Protein AF-A0A3M8GFU9-F1 (afdb_monomer)

Secondary structure (DSSP, 8-state):
--HHHHHHHHHHHHHHHHHTS------------------GGGS--SSPPPTHHHHHHTTS-HHHHHHHHHHHHHHHHH-TT-EEEEEE-SS-EEEEEESSS-GGGEEEEEEE-SS-EEEEETTGGGSPP-SSPPB--SSS-EEEEES-SSSS-HHHHHHHHHHHHHHHHHH-GGGGS--SSP-EEEEEE-S---SPPPPP--

pLDDT: mean 80.92, std 24.84, range [27.61, 98.75]

Mean predicted aligned error: 10.38 Å

Radius of gyration: 16.88 Å; Cα contacts (8 Å, |Δi|>4): 282; chains: 1; bounding box: 48×39×39 Å

Nearest PDB structures (foldseek):
  1w7a-assembly1_A  TM=3.274E-01  e=1.048E+00  Escherichia coli
  1wbb-assembly1_A  TM=3.087E-01  e=1.113E+00  Escherichia coli
  1e3m-assembly1_A  TM=3.267E-01  e=2.294E+00  Escherichia coli

Solvent-accessible surface area (backbone atoms only — not comparable to full-atom values): 12003 Å² total; per-residue (Å²): 133,61,70,70,57,56,54,52,55,48,50,53,53,47,53,54,57,60,69,68,71,80,84,80,88,90,89,86,88,86,80,94,71,90,78,80,90,73,64,79,88,76,60,92,55,72,63,77,74,42,78,64,54,58,65,66,39,61,30,45,53,67,70,51,43,52,41,51,51,52,56,47,39,57,49,31,57,74,38,61,62,38,20,40,40,31,29,42,42,40,73,28,47,33,38,36,32,9,60,48,101,42,77,92,46,26,24,37,33,42,38,47,48,89,78,35,35,35,48,28,24,54,51,37,67,75,54,81,90,64,94,70,78,65,43,70,89,53,94,32,42,22,26,38,84,39,77,52,71,84,78,48,62,58,73,66,50,51,55,52,50,53,51,32,44,51,59,31,33,71,77,37,64,72,54,72,50,90,67,75,83,52,46,52,41,83,74,48,74,51,96,55,68,79,39,72,62,66,78,77,86,126

Sequence (202 aa):
MTEAILKRVRGVIEAIHMAMRNNLFDSRPGNRQKSIHLNSSDIPSAMEPHPQLQEFMAPYDEEIQQLALQLRNYIVDLVPQANELIWDNYNAVAIAYSKSEKLKDAFCHLALYTHHVNFGFNRGAELTKTKVILEGKGKLIRHISVKDFQSFPKEELKNMIWEAVGIAEHRNKDLLKPGAAPKSIVMSISEKKIRPHKKTQN

Structure (mmCIF, N/CA/C/O backbone):
data_AF-A0A3M8GFU9-F1
#
_entry.id   AF-A0A3M8GFU9-F1
#
loop_
_atom_site.group_PDB
_atom_site.id
_atom_site.type_symbol
_atom_site.label_atom_id
_atom_site.label_alt_id
_atom_site.label_comp_id
_atom_site.label_asym_id
_atom_site.label_entity_id
_atom_site.label_seq_id
_atom_site.pdbx_PDB_ins_code
_atom_site.Cartn_x
_atom_site.Cartn_y
_atom_site.Cartn_z
_atom_site.occupancy
_atom_site.B_iso_or_equiv
_atom_site.auth_seq_id
_atom_site.auth_comp_id
_atom_site.auth_asym_id
_atom_site.auth_atom_id
_atom_site.pdbx_PDB_model_num
ATOM 1 N N . MET A 1 1 ? 18.304 -20.899 7.300 1.00 47.94 1 MET A N 1
ATOM 2 C CA . MET A 1 1 ? 18.048 -19.476 6.980 1.00 47.94 1 MET A CA 1
ATOM 3 C C . MET A 1 1 ? 18.661 -18.657 8.108 1.00 47.94 1 MET A C 1
ATOM 5 O O . MET A 1 1 ? 18.334 -18.927 9.251 1.00 47.94 1 MET A O 1
ATOM 9 N N . THR A 1 2 ? 19.659 -17.814 7.844 1.00 46.06 2 THR A N 1
ATOM 10 C CA . THR A 1 2 ? 20.531 -17.274 8.905 1.00 46.06 2 THR A CA 1
ATOM 11 C C . THR A 1 2 ? 19.855 -16.158 9.712 1.00 46.06 2 THR A C 1
ATOM 13 O O . THR A 1 2 ? 19.183 -15.297 9.146 1.00 46.06 2 THR A O 1
ATOM 16 N N . GLU A 1 3 ? 20.086 -16.138 11.030 1.00 36.00 3 GLU A N 1
ATOM 17 C CA . GLU A 1 3 ? 19.628 -15.121 12.005 1.00 36.00 3 GLU A CA 1
ATOM 18 C C . GLU A 1 3 ? 19.844 -13.664 11.544 1.00 36.00 3 GLU A C 1
ATOM 20 O O . GLU A 1 3 ? 19.074 -12.756 11.863 1.00 36.00 3 GLU A O 1
ATOM 25 N N . ALA A 1 4 ? 20.854 -13.429 10.704 1.00 30.53 4 ALA A N 1
ATOM 26 C CA . ALA A 1 4 ? 21.135 -12.129 10.100 1.00 30.53 4 ALA A CA 1
ATOM 27 C C . ALA A 1 4 ? 20.020 -11.626 9.156 1.00 30.53 4 ALA A C 1
ATOM 29 O O . ALA A 1 4 ? 19.786 -10.419 9.073 1.00 30.53 4 ALA A O 1
ATOM 30 N N . ILE A 1 5 ? 19.309 -12.524 8.462 1.00 35.47 5 ILE A N 1
ATOM 31 C CA . ILE A 1 5 ? 18.186 -12.179 7.575 1.00 35.47 5 ILE A CA 1
ATOM 32 C C . ILE A 1 5 ? 16.949 -11.823 8.410 1.00 35.47 5 ILE A C 1
ATOM 34 O O . ILE A 1 5 ? 16.322 -10.795 8.154 1.00 35.47 5 ILE A O 1
ATOM 38 N N . LEU A 1 6 ? 16.660 -12.592 9.467 1.00 32.59 6 LEU A N 1
ATOM 39 C CA . LEU A 1 6 ? 15.573 -12.311 10.416 1.00 32.59 6 LEU A CA 1
ATOM 40 C C . LEU A 1 6 ? 15.770 -10.966 11.126 1.00 32.59 6 LEU A C 1
ATOM 42 O O . LEU A 1 6 ? 14.841 -10.165 11.195 1.00 32.59 6 LEU A O 1
ATOM 46 N N . LYS A 1 7 ? 16.997 -10.650 11.559 1.00 29.66 7 LYS A N 1
ATOM 47 C CA . LYS A 1 7 ? 17.326 -9.360 12.189 1.00 29.66 7 LYS A CA 1
ATOM 48 C C . LYS A 1 7 ? 17.159 -8.174 11.229 1.00 29.66 7 LYS A C 1
ATOM 50 O O . LYS A 1 7 ? 16.756 -7.090 11.649 1.00 29.66 7 LYS A O 1
ATOM 55 N N . ARG A 1 8 ? 17.410 -8.376 9.929 1.00 31.84 8 ARG A N 1
ATOM 56 C CA . ARG A 1 8 ? 17.265 -7.344 8.886 1.00 31.84 8 ARG A CA 1
ATOM 57 C C . ARG A 1 8 ? 15.806 -7.124 8.476 1.00 31.84 8 ARG A C 1
ATOM 59 O O . ARG A 1 8 ? 15.423 -5.980 8.254 1.00 31.84 8 ARG A O 1
ATOM 66 N N . VAL A 1 9 ? 14.985 -8.176 8.456 1.00 34.53 9 VAL A N 1
ATOM 67 C CA . VAL A 1 9 ? 13.522 -8.080 8.279 1.00 34.53 9 VAL A CA 1
ATOM 68 C C . VAL A 1 9 ? 12.873 -7.416 9.500 1.00 34.53 9 VAL A C 1
ATOM 70 O O . VAL A 1 9 ? 12.083 -6.487 9.345 1.00 34.53 9 VAL A O 1
ATOM 73 N N . ARG A 1 10 ? 13.293 -7.794 10.715 1.00 33.50 10 ARG A N 1
ATOM 74 C CA . ARG A 1 10 ? 12.839 -7.180 11.972 1.00 33.50 10 ARG A CA 1
ATOM 75 C C . ARG A 1 10 ? 13.204 -5.694 12.051 1.00 33.50 10 ARG A C 1
ATOM 77 O O . ARG A 1 10 ? 12.379 -4.899 12.471 1.00 33.50 10 ARG A O 1
ATOM 84 N N . GLY A 1 11 ? 14.382 -5.294 11.566 1.00 30.55 11 GLY A N 1
ATOM 85 C CA . GLY A 1 11 ? 14.792 -3.884 11.503 1.00 30.55 11 GLY A CA 1
ATOM 86 C C . GLY A 1 11 ? 13.966 -3.019 10.538 1.00 30.55 11 GLY A C 1
ATOM 87 O O . GLY A 1 11 ? 13.746 -1.842 10.812 1.00 30.55 11 GLY A O 1
ATOM 88 N N . VAL A 1 12 ? 13.466 -3.589 9.435 1.00 38.44 12 VAL A N 1
ATOM 89 C CA . VAL A 1 12 ? 12.551 -2.886 8.514 1.00 38.44 12 VAL A CA 1
ATOM 90 C C . VAL A 1 12 ? 11.161 -2.744 9.140 1.00 38.44 12 VAL A C 1
ATOM 92 O O . VAL A 1 12 ? 10.573 -1.669 9.062 1.00 38.44 12 VAL A O 1
ATOM 95 N N . ILE A 1 13 ? 10.674 -3.782 9.829 1.00 38.97 13 ILE A N 1
ATOM 96 C CA . ILE A 1 13 ? 9.411 -3.743 10.583 1.00 38.97 13 ILE A CA 1
ATOM 97 C C . ILE A 1 13 ? 9.493 -2.740 11.746 1.00 38.97 13 ILE A C 1
ATOM 99 O O . ILE A 1 13 ? 8.564 -1.967 11.944 1.00 38.97 13 ILE A O 1
ATOM 103 N N . GLU A 1 14 ? 10.619 -2.666 12.461 1.00 36.31 14 GLU A N 1
ATOM 104 C CA . GLU A 1 14 ? 10.841 -1.666 13.517 1.00 36.31 14 GLU A CA 1
ATOM 105 C C . GLU A 1 14 ? 10.934 -0.236 12.965 1.00 36.31 14 GLU A C 1
ATOM 107 O O . GLU A 1 14 ? 10.383 0.683 13.564 1.00 36.31 14 GLU A O 1
ATOM 112 N N . ALA A 1 15 ? 11.555 -0.023 11.798 1.00 37.22 15 ALA A N 1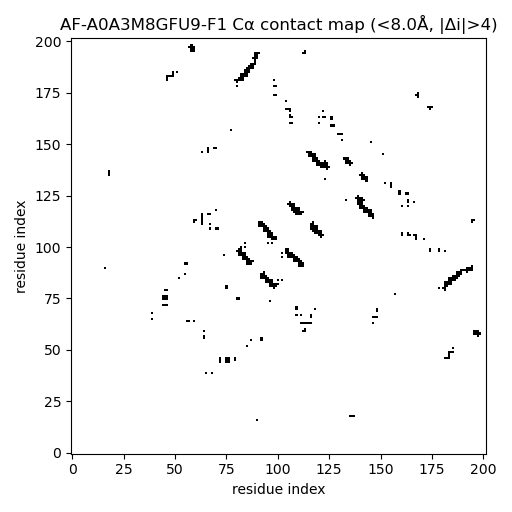
ATOM 113 C CA . ALA A 1 15 ? 11.574 1.289 11.143 1.00 37.22 15 ALA A CA 1
ATOM 114 C C . ALA A 1 15 ? 10.169 1.733 10.696 1.00 37.22 15 ALA A C 1
ATOM 116 O O . ALA A 1 15 ? 9.828 2.914 10.796 1.00 37.22 15 ALA A O 1
ATOM 117 N N . ILE A 1 16 ? 9.342 0.775 10.267 1.00 42.47 16 ILE A N 1
ATOM 118 C CA . ILE A 1 16 ? 7.925 0.970 9.958 1.00 42.47 16 ILE A CA 1
ATOM 119 C C . ILE A 1 16 ? 7.149 1.275 11.257 1.00 42.47 16 ILE A C 1
ATOM 121 O O . ILE A 1 16 ? 6.482 2.301 11.320 1.00 42.47 16 ILE A O 1
ATOM 125 N N . HIS A 1 17 ? 7.333 0.522 12.349 1.00 39.72 17 HIS A N 1
ATOM 126 C CA . HIS A 1 17 ? 6.735 0.808 13.667 1.00 39.72 17 HIS A CA 1
ATOM 127 C C . HIS A 1 17 ? 7.207 2.127 14.312 1.00 39.72 17 HIS A C 1
ATOM 129 O O . HIS A 1 17 ? 6.481 2.723 15.108 1.00 39.72 17 HIS A O 1
ATOM 135 N N . MET A 1 18 ? 8.420 2.596 14.017 1.00 36.34 18 MET A N 1
ATOM 136 C CA . MET A 1 18 ? 8.967 3.847 14.555 1.00 36.34 18 MET A CA 1
ATOM 137 C C . MET A 1 18 ? 8.425 5.078 13.817 1.00 36.34 18 MET A C 1
ATOM 139 O O . MET A 1 18 ? 8.189 6.105 14.447 1.00 36.34 18 MET A O 1
ATOM 143 N N . ALA A 1 19 ? 8.136 4.965 12.516 1.00 36.78 19 ALA A N 1
ATOM 144 C CA . ALA A 1 19 ? 7.470 6.023 11.754 1.00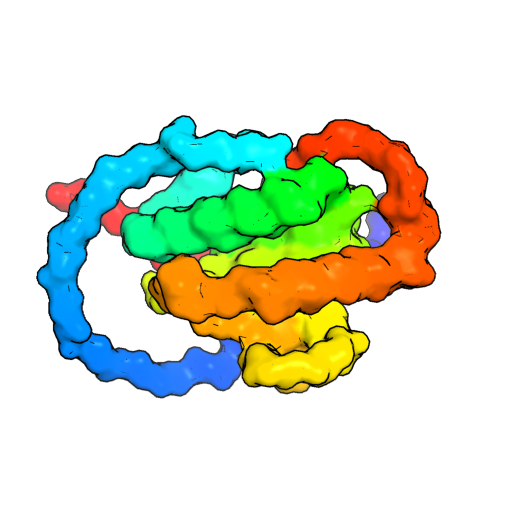 36.78 19 ALA A CA 1
ATOM 145 C C . ALA A 1 19 ? 5.995 6.233 12.164 1.00 36.78 19 ALA A C 1
ATOM 147 O O . ALA A 1 19 ? 5.465 7.321 11.961 1.00 36.78 19 ALA A O 1
ATOM 148 N N . MET A 1 20 ? 5.355 5.232 12.783 1.00 41.81 20 MET A N 1
ATOM 149 C CA . MET A 1 20 ? 3.942 5.281 13.200 1.00 41.81 20 MET A CA 1
ATOM 150 C C . MET A 1 20 ? 3.691 5.875 14.596 1.00 41.81 20 MET A C 1
ATOM 152 O O . MET A 1 20 ? 2.539 6.052 14.974 1.00 41.81 20 MET A O 1
ATOM 156 N N . ARG A 1 21 ? 4.731 6.157 15.394 1.00 35.50 21 ARG A N 1
ATOM 157 C CA . ARG A 1 21 ? 4.579 6.499 16.825 1.00 35.50 21 ARG A CA 1
ATOM 158 C C . ARG A 1 21 ? 4.388 7.993 17.151 1.00 35.50 21 ARG A C 1
ATOM 160 O O . ARG A 1 21 ? 4.177 8.303 18.314 1.00 35.50 21 ARG A O 1
ATOM 167 N N . ASN A 1 22 ? 4.422 8.909 16.173 1.00 32.06 22 ASN A N 1
ATOM 168 C CA . ASN A 1 22 ? 4.605 10.351 16.443 1.00 32.06 22 ASN A CA 1
ATOM 169 C C . ASN A 1 22 ? 3.486 11.326 15.999 1.00 32.06 22 ASN A C 1
ATOM 171 O O . ASN A 1 22 ? 3.754 12.523 15.969 1.00 32.06 22 ASN A O 1
ATOM 175 N N . ASN A 1 23 ? 2.252 10.893 15.709 1.00 32.94 23 ASN A N 1
ATOM 176 C CA . ASN A 1 23 ? 1.144 11.829 15.424 1.00 32.94 23 ASN A CA 1
ATOM 177 C C . ASN A 1 23 ? 0.026 11.719 16.478 1.00 32.94 23 ASN A C 1
ATOM 179 O O . ASN A 1 23 ? -0.798 10.808 16.432 1.00 32.94 23 ASN A O 1
ATOM 183 N N . LEU A 1 24 ? 0.020 12.658 17.430 1.00 28.47 24 LEU A N 1
ATOM 184 C CA . LEU A 1 24 ? -0.995 12.841 18.476 1.00 28.47 24 LEU A CA 1
ATOM 185 C C . LEU A 1 24 ? -1.987 13.960 18.084 1.00 28.47 24 LEU A C 1
ATOM 187 O O . LEU A 1 24 ? -1.550 15.057 17.758 1.00 28.47 24 LEU A O 1
ATOM 191 N N . PHE A 1 25 ? -3.287 13.641 18.200 1.00 27.86 25 PHE A N 1
ATOM 192 C CA . PHE A 1 25 ? -4.494 14.485 18.362 1.00 27.86 25 PHE A 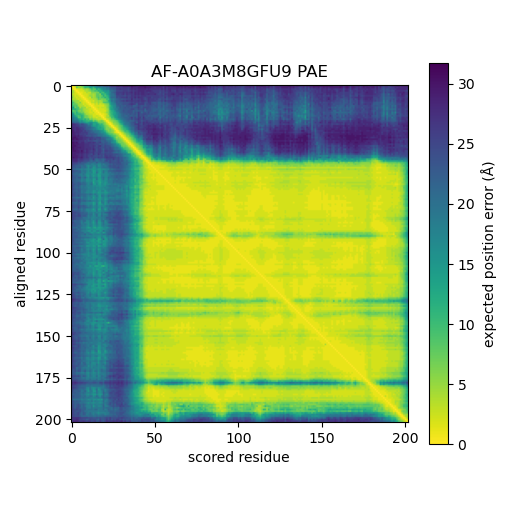CA 1
ATOM 193 C C . PHE A 1 25 ? -4.838 15.611 17.359 1.00 27.86 25 PHE A C 1
ATOM 195 O O . PHE A 1 25 ? -4.135 16.607 17.269 1.00 27.86 25 PHE A O 1
ATOM 202 N N . ASP A 1 26 ? -6.038 15.529 16.758 1.00 27.61 26 ASP A N 1
ATOM 203 C CA . ASP A 1 26 ? -7.144 16.489 16.987 1.00 27.61 26 ASP A CA 1
ATOM 204 C C . ASP A 1 26 ? -8.476 15.885 16.479 1.00 27.61 26 ASP A C 1
ATOM 206 O O . ASP A 1 26 ? -8.522 15.208 15.450 1.00 27.61 26 ASP A O 1
ATOM 210 N N . SER A 1 27 ? -9.559 16.102 17.221 1.00 30.36 27 SER A N 1
ATOM 211 C CA . SER A 1 27 ? -10.887 15.512 17.024 1.00 30.36 27 SER A CA 1
ATOM 212 C C . SER A 1 27 ? -11.954 16.604 17.041 1.00 30.36 27 SER A C 1
ATOM 214 O O . SER A 1 27 ? -12.094 17.305 18.041 1.00 30.36 27 SER A O 1
ATOM 216 N N . ARG A 1 28 ? -12.766 16.701 15.978 1.00 30.98 28 ARG A N 1
ATOM 217 C CA . ARG A 1 28 ? -14.039 17.448 15.980 1.00 30.98 28 ARG A CA 1
ATOM 218 C C . ARG A 1 28 ? -15.133 16.683 15.217 1.00 30.98 28 ARG A C 1
ATOM 220 O O . ARG A 1 28 ? -14.805 16.067 14.203 1.00 30.98 28 ARG A O 1
ATOM 227 N N . PRO A 1 29 ? -16.405 16.718 15.667 1.00 33.84 29 PRO A N 1
ATOM 228 C CA . PRO A 1 29 ? -17.495 15.955 15.060 1.00 33.84 29 PRO A CA 1
ATOM 229 C C . PRO A 1 29 ? -18.433 16.802 14.174 1.00 33.84 29 PRO A C 1
ATOM 231 O O . PRO A 1 29 ? -18.566 18.010 14.362 1.00 33.84 29 PRO A O 1
ATOM 234 N N . GLY A 1 30 ? -19.151 16.116 13.275 1.00 29.17 30 GLY A N 1
ATOM 235 C CA . GLY A 1 30 ? -20.255 16.621 12.436 1.00 29.17 30 GLY A CA 1
ATOM 236 C C . GLY A 1 30 ? -19.904 16.537 10.945 1.00 29.17 30 GLY A C 1
ATOM 237 O O . GLY A 1 30 ? -18.860 17.025 10.546 1.00 29.17 30 GLY A O 1
ATOM 238 N N . ASN A 1 31 ? -20.680 15.929 10.047 1.00 29.55 31 ASN A N 1
ATOM 239 C CA . ASN A 1 31 ? -22.126 15.733 10.003 1.00 29.55 31 ASN A CA 1
ATOM 240 C C . ASN A 1 31 ? -22.416 14.521 9.078 1.00 29.55 31 ASN A C 1
ATOM 242 O O . ASN A 1 31 ? -21.787 14.402 8.028 1.00 29.55 31 ASN A O 1
ATOM 246 N N . ARG A 1 32 ? -23.327 13.608 9.455 1.00 33.28 32 ARG A N 1
ATOM 247 C CA . ARG A 1 32 ? -23.671 12.408 8.656 1.00 33.28 32 ARG A CA 1
ATOM 248 C C . ARG A 1 32 ? -24.559 12.783 7.468 1.00 33.28 32 ARG A C 1
ATOM 250 O O . ARG A 1 32 ? -25.727 13.108 7.667 1.00 33.28 32 ARG A O 1
ATOM 257 N N . GLN A 1 33 ? -24.052 12.614 6.248 1.00 34.28 33 GLN A N 1
ATOM 258 C CA . GLN A 1 33 ? -24.887 12.499 5.052 1.00 34.28 33 GLN A CA 1
ATOM 259 C C . GLN A 1 33 ? -24.974 11.017 4.655 1.00 34.28 33 GLN A C 1
ATOM 261 O O . GLN A 1 33 ? -23.961 10.330 4.574 1.00 34.28 33 GLN A O 1
ATOM 266 N N . LYS A 1 34 ? -26.204 10.525 4.474 1.00 32.69 34 LYS A N 1
ATOM 267 C CA . LYS A 1 34 ? -26.562 9.122 4.202 1.00 32.69 34 LYS A CA 1
ATOM 268 C C . LYS A 1 34 ? -25.687 8.515 3.094 1.00 32.69 34 LYS A C 1
ATOM 270 O O . LYS A 1 34 ? -25.782 8.945 1.947 1.00 32.69 34 LYS A O 1
ATOM 275 N N . SER A 1 35 ? -24.876 7.514 3.443 1.00 34.25 35 SER A N 1
ATOM 276 C CA . SER A 1 35 ? -24.091 6.748 2.477 1.00 34.25 35 SER A CA 1
ATOM 277 C C . SER A 1 35 ? -24.990 5.704 1.809 1.00 34.25 35 SER A C 1
ATOM 279 O O . SER A 1 35 ? -25.739 4.964 2.451 1.00 34.25 35 SER A O 1
ATOM 281 N N . ILE A 1 36 ? -24.962 5.719 0.484 1.00 35.75 36 ILE A N 1
ATOM 282 C CA . ILE A 1 36 ? -25.475 4.656 -0.369 1.00 35.75 36 ILE A CA 1
ATOM 283 C C . ILE A 1 36 ? -24.624 3.405 -0.112 1.00 35.75 36 ILE A C 1
ATOM 285 O O . ILE A 1 36 ? -23.410 3.432 -0.296 1.00 35.75 36 ILE A O 1
ATOM 289 N N . HIS A 1 37 ? -25.251 2.322 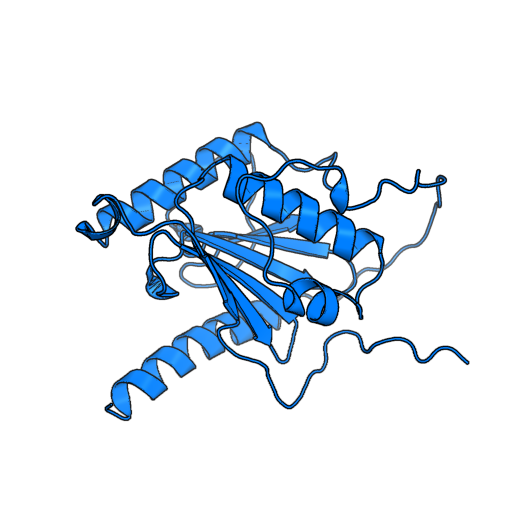0.350 1.00 35.00 37 HIS A N 1
ATOM 290 C CA . HIS A 1 37 ? -24.608 1.013 0.480 1.00 35.00 37 HIS A CA 1
ATOM 291 C C . HIS A 1 37 ? -24.239 0.504 -0.923 1.00 35.00 37 HIS A C 1
ATOM 293 O O . HIS A 1 37 ? -25.071 -0.065 -1.625 1.00 35.00 37 HIS A O 1
ATOM 299 N N . LEU A 1 38 ? -23.004 0.761 -1.352 1.00 40.16 38 LEU A N 1
ATOM 300 C CA . LEU A 1 38 ? -22.390 0.099 -2.499 1.00 40.16 38 LEU A CA 1
ATOM 301 C C . LEU A 1 38 ? -21.608 -1.101 -1.959 1.00 40.16 38 LEU A C 1
ATOM 303 O O . LEU A 1 38 ? -20.695 -0.930 -1.146 1.00 40.16 38 LEU A O 1
ATOM 307 N N . ASN A 1 39 ? -21.998 -2.307 -2.372 1.00 43.22 39 ASN A N 1
ATOM 308 C CA . ASN A 1 39 ? -21.303 -3.534 -2.002 1.00 43.22 39 ASN A CA 1
ATOM 309 C C . ASN A 1 39 ? -19.925 -3.562 -2.674 1.00 43.22 39 ASN A C 1
ATOM 311 O O . ASN A 1 39 ? -19.782 -3.270 -3.860 1.00 43.22 39 ASN A O 1
ATOM 315 N N . SER A 1 40 ? -18.895 -3.937 -1.917 1.00 47.66 40 SER A N 1
ATOM 316 C CA . SER A 1 40 ? -17.510 -4.030 -2.400 1.00 47.66 40 SER A CA 1
ATOM 317 C C . SER A 1 40 ? -17.308 -5.050 -3.527 1.00 47.66 40 SER A C 1
ATOM 319 O O . SER A 1 40 ? -16.308 -4.963 -4.233 1.00 47.66 40 SER A O 1
ATOM 321 N N . SER A 1 41 ? -18.256 -5.973 -3.721 1.00 46.72 41 SER A N 1
ATOM 322 C CA . SER A 1 41 ? -18.292 -6.942 -4.823 1.00 46.72 41 SER A CA 1
ATOM 323 C C . SER A 1 41 ? -18.521 -6.319 -6.202 1.00 46.72 41 SER A C 1
ATOM 325 O O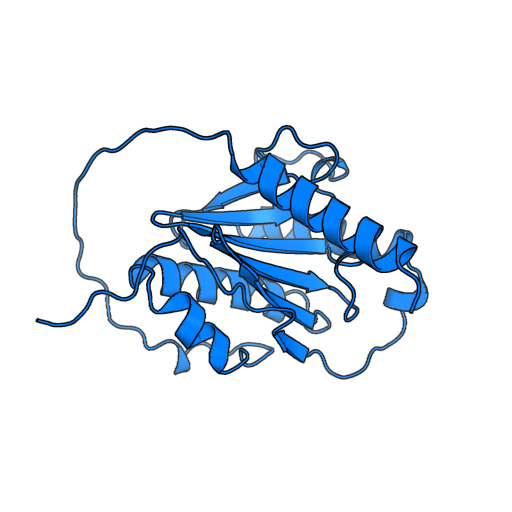 . SER A 1 41 ? -18.296 -6.989 -7.205 1.00 46.72 41 SER A O 1
ATOM 327 N N . ASP A 1 42 ? -18.969 -5.061 -6.269 1.00 46.19 42 ASP A N 1
ATOM 328 C CA . ASP A 1 42 ? -19.441 -4.445 -7.515 1.00 46.19 42 ASP A CA 1
ATOM 329 C C . ASP A 1 42 ? -18.411 -3.492 -8.147 1.00 46.19 42 ASP A C 1
ATOM 331 O O . ASP A 1 42 ? -18.714 -2.823 -9.135 1.00 46.19 42 ASP A O 1
ATOM 335 N N . ILE A 1 43 ? -17.190 -3.409 -7.597 1.00 52.69 43 ILE A N 1
ATOM 336 C CA . ILE A 1 43 ? -16.084 -2.636 -8.181 1.00 52.69 43 ILE A CA 1
ATOM 337 C C . ILE A 1 43 ? -15.132 -3.618 -8.879 1.00 52.69 43 ILE A C 1
ATOM 339 O O . ILE A 1 43 ? -14.354 -4.278 -8.189 1.00 52.69 43 ILE A O 1
ATOM 343 N N . PRO A 1 44 ? -15.154 -3.718 -10.224 1.00 55.19 44 PRO A N 1
ATOM 344 C CA . PRO A 1 44 ? -14.188 -4.524 -10.961 1.00 55.19 44 PRO A CA 1
ATOM 345 C C . PRO A 1 44 ? -12.767 -4.076 -10.609 1.00 55.19 44 PRO A C 1
ATOM 347 O O . PRO A 1 44 ? -12.474 -2.883 -10.661 1.00 55.19 44 PRO A O 1
ATOM 350 N N . SER A 1 45 ? -11.909 -5.023 -10.239 1.00 70.56 45 SER A N 1
ATOM 351 C CA . SER A 1 45 ? -10.516 -4.783 -9.853 1.00 70.56 45 SER A CA 1
ATOM 352 C C . SER A 1 45 ? -9.610 -5.743 -10.613 1.00 70.56 45 SER A C 1
ATOM 354 O O . SER A 1 45 ? -9.984 -6.887 -10.874 1.00 70.56 45 SER A O 1
ATOM 356 N N . ALA A 1 46 ? -8.401 -5.308 -10.958 1.00 80.00 46 ALA A N 1
ATOM 357 C CA . ALA A 1 46 ? -7.410 -6.138 -11.642 1.00 80.00 46 ALA A CA 1
ATOM 358 C C . ALA A 1 46 ? -6.953 -7.357 -10.811 1.00 80.00 46 ALA A C 1
ATOM 360 O O . ALA A 1 46 ? -6.334 -8.275 -11.354 1.00 80.00 46 ALA A O 1
ATOM 361 N N . MET A 1 47 ? -7.236 -7.374 -9.501 1.00 88.81 47 MET A N 1
ATOM 362 C CA . MET A 1 47 ? -6.918 -8.478 -8.596 1.00 88.81 47 MET A CA 1
ATOM 363 C C . MET A 1 47 ? -7.930 -8.586 -7.448 1.00 88.81 47 MET A C 1
ATOM 365 O O . MET A 1 47 ? -8.110 -7.637 -6.681 1.00 88.81 47 MET A O 1
ATOM 369 N N . GLU A 1 48 ? -8.449 -9.791 -7.217 1.00 90.31 48 GLU A N 1
ATOM 370 C CA . GLU A 1 48 ? -9.230 -10.111 -6.017 1.00 90.31 48 GLU A CA 1
ATOM 371 C C . GLU A 1 48 ? -8.375 -10.066 -4.733 1.00 90.31 48 GLU A C 1
ATOM 373 O O . GLU A 1 48 ? -7.254 -10.590 -4.713 1.00 90.31 48 GLU A O 1
ATOM 378 N N . PRO A 1 49 ? -8.858 -9.444 -3.642 1.00 92.19 49 PRO A N 1
ATOM 379 C CA . PRO A 1 49 ? -8.153 -9.448 -2.366 1.00 92.19 49 PRO A CA 1
ATOM 380 C C . PRO A 1 49 ? -8.085 -10.850 -1.762 1.00 92.19 49 PRO A C 1
ATOM 382 O O . PRO A 1 49 ? -9.010 -11.653 -1.888 1.00 92.19 49 PRO A O 1
ATOM 385 N N . HIS A 1 50 ? -7.008 -11.132 -1.025 1.00 96.00 50 HIS A N 1
ATOM 386 C CA . HIS A 1 50 ? -6.934 -12.342 -0.216 1.00 96.00 50 HIS A CA 1
ATOM 387 C C . HIS A 1 50 ? -8.129 -12.390 0.760 1.00 96.00 50 HIS A C 1
ATOM 389 O O . HIS A 1 50 ? -8.371 -11.388 1.440 1.00 96.00 50 HIS A O 1
ATOM 395 N N . PRO A 1 51 ? -8.835 -13.529 0.923 1.00 93.50 51 PRO A N 1
ATOM 396 C CA . PRO A 1 51 ? -10.063 -13.598 1.728 1.00 93.50 51 PRO A CA 1
ATOM 397 C C . PRO A 1 51 ? -9.916 -13.066 3.163 1.00 93.50 51 PRO A C 1
ATOM 399 O O . PRO A 1 51 ? -10.784 -12.358 3.668 1.00 93.50 51 PRO A O 1
ATOM 402 N N . GLN A 1 52 ? -8.772 -13.330 3.804 1.00 95.50 52 GLN A N 1
ATOM 403 C CA . GLN A 1 52 ? -8.490 -12.846 5.164 1.00 95.50 52 GLN A CA 1
ATOM 404 C C . GLN A 1 52 ? -8.346 -11.321 5.279 1.00 95.50 52 GLN A C 1
ATOM 406 O O . GLN A 1 52 ? -8.437 -10.789 6.383 1.00 95.50 52 GLN A O 1
ATOM 411 N N . LEU A 1 53 ? -8.143 -10.589 4.176 1.00 95.31 53 LEU A N 1
ATOM 412 C CA . LEU A 1 53 ? -8.056 -9.130 4.229 1.00 95.31 53 LEU A CA 1
ATOM 413 C C . LEU A 1 53 ? -9.338 -8.527 4.818 1.00 95.31 53 LEU A C 1
ATOM 415 O O . LEU A 1 53 ? -9.261 -7.634 5.661 1.00 95.31 53 LEU A O 1
ATOM 419 N N . GLN A 1 54 ? -10.504 -9.066 4.451 1.00 94.06 54 GLN A N 1
ATOM 420 C CA . GLN A 1 54 ? -11.786 -8.625 4.999 1.00 94.06 54 GLN A CA 1
ATOM 421 C C . GLN A 1 54 ? -11.870 -8.866 6.513 1.00 94.06 54 GLN A C 1
ATOM 423 O O . GLN A 1 54 ? -12.341 -8.003 7.252 1.00 94.06 54 GLN A O 1
ATOM 428 N N . GLU A 1 55 ? -11.359 -9.996 7.007 1.00 94.50 55 GLU A N 1
ATOM 429 C CA . GLU A 1 55 ? -11.306 -10.291 8.445 1.00 94.50 55 GLU A CA 1
ATOM 430 C C . GLU A 1 55 ? -10.396 -9.310 9.192 1.00 94.50 55 GLU A C 1
ATOM 432 O O . GLU A 1 55 ? -10.722 -8.857 10.291 1.00 94.50 55 GLU A O 1
ATOM 437 N N . PHE A 1 56 ? -9.264 -8.942 8.587 1.00 95.50 56 PHE A N 1
ATOM 438 C CA . PHE A 1 56 ? -8.328 -7.992 9.180 1.00 95.50 56 PHE A CA 1
ATOM 439 C C . PHE A 1 56 ? -8.912 -6.578 9.250 1.00 95.50 56 PHE A C 1
ATOM 441 O O . PHE A 1 56 ? -8.651 -5.867 10.226 1.00 95.50 56 PHE A O 1
ATOM 448 N N . MET A 1 57 ? -9.715 -6.197 8.251 1.00 95.50 57 MET A N 1
ATOM 449 C CA . MET A 1 57 ? -10.397 -4.903 8.160 1.00 95.50 57 MET A CA 1
ATOM 450 C C . MET A 1 57 ? -11.693 -4.826 8.977 1.00 95.50 57 MET A C 1
ATOM 452 O O . MET A 1 57 ? -12.075 -3.731 9.375 1.00 95.50 57 MET A O 1
ATOM 456 N N . ALA A 1 58 ? -12.333 -5.954 9.295 1.00 95.00 58 ALA A N 1
ATOM 457 C CA . ALA A 1 58 ? -13.602 -5.996 10.028 1.00 95.00 58 ALA A CA 1
ATOM 458 C C . ALA A 1 58 ? -13.649 -5.189 11.349 1.00 95.00 58 ALA A C 1
ATOM 460 O O . ALA A 1 58 ? -14.725 -4.709 11.703 1.00 95.00 58 ALA A O 1
ATOM 461 N N . PRO A 1 59 ? -12.548 -5.024 12.112 1.00 94.00 59 PRO A N 1
ATOM 462 C CA . PRO A 1 59 ? -12.546 -4.176 13.304 1.00 94.00 59 PRO A CA 1
ATOM 463 C C . PRO A 1 59 ? -12.604 -2.664 13.048 1.00 94.00 59 PRO A C 1
ATOM 465 O O . PRO A 1 59 ? -12.859 -1.909 13.985 1.00 94.00 59 PRO A O 1
ATOM 468 N N . TYR A 1 60 ? -12.308 -2.211 11.830 1.00 94.12 60 TYR A N 1
ATOM 469 C CA . TYR A 1 60 ? -12.350 -0.798 11.457 1.00 94.12 60 TYR A CA 1
ATOM 470 C C . TYR A 1 60 ? -13.779 -0.383 11.098 1.00 94.12 60 TYR A C 1
ATOM 472 O O . TYR A 1 60 ? -14.583 -1.214 10.679 1.00 94.12 60 TYR A O 1
ATOM 480 N N . ASP A 1 61 ? -14.099 0.903 11.234 1.00 94.38 61 ASP A N 1
ATOM 481 C CA . ASP A 1 61 ? -15.400 1.417 10.800 1.00 94.38 61 ASP A CA 1
ATOM 482 C C . ASP A 1 61 ? -15.571 1.246 9.276 1.00 94.38 61 ASP A C 1
ATOM 484 O O . ASP A 1 61 ? -14.593 1.282 8.525 1.00 94.38 61 ASP A O 1
ATOM 488 N N . GLU A 1 62 ? -16.812 1.054 8.818 1.00 95.25 62 GLU A N 1
ATOM 489 C CA . GLU A 1 62 ? -17.141 0.742 7.413 1.00 95.25 62 GLU A CA 1
ATOM 490 C C . GLU A 1 62 ? -16.530 1.741 6.423 1.00 95.25 62 GLU A C 1
ATOM 492 O O . GLU A 1 62 ? -16.007 1.337 5.387 1.00 95.25 62 GLU A O 1
ATOM 497 N N . GLU A 1 63 ? -16.511 3.028 6.775 1.00 95.81 63 GLU A N 1
ATOM 498 C CA . GLU A 1 63 ? -15.913 4.095 5.964 1.00 95.81 63 GLU A CA 1
ATOM 499 C C . GLU A 1 63 ? -14.413 3.857 5.709 1.00 95.81 63 GLU A C 1
ATOM 501 O O . GLU A 1 63 ? -13.928 4.055 4.596 1.00 95.81 63 GLU A O 1
ATOM 506 N N . ILE A 1 64 ? -13.674 3.360 6.708 1.00 97.19 64 ILE A N 1
ATOM 507 C CA . ILE A 1 64 ? -12.250 3.027 6.569 1.00 97.19 64 ILE A CA 1
ATOM 508 C C . ILE A 1 64 ? -12.059 1.763 5.736 1.00 97.19 64 ILE A C 1
ATOM 510 O O . ILE A 1 64 ? -11.128 1.704 4.932 1.00 97.19 64 ILE A O 1
ATOM 514 N N . GLN A 1 65 ? -12.932 0.765 5.896 1.00 97.19 65 GLN A N 1
ATOM 515 C CA . GLN A 1 65 ? -12.889 -0.448 5.076 1.00 97.19 65 GLN A CA 1
ATOM 516 C C . GLN A 1 65 ? -13.118 -0.108 3.595 1.00 97.19 65 GLN A C 1
ATOM 518 O O . GLN A 1 65 ? -12.342 -0.522 2.734 1.00 97.19 65 GLN A O 1
ATOM 523 N N . GLN A 1 66 ? -14.136 0.708 3.304 1.00 97.00 66 GLN A N 1
ATOM 524 C CA . GLN A 1 66 ? -14.442 1.182 1.954 1.00 97.00 66 GLN A CA 1
ATOM 525 C C . GLN A 1 66 ? -13.290 2.006 1.374 1.00 97.00 66 GLN A C 1
ATOM 527 O O . GLN A 1 66 ? -12.848 1.735 0.257 1.00 97.00 66 GLN A O 1
ATOM 532 N N . LEU A 1 67 ? -12.751 2.956 2.142 1.00 98.25 67 LEU A N 1
ATOM 533 C CA . LEU A 1 67 ? -11.616 3.769 1.712 1.00 98.25 67 LEU A CA 1
ATOM 534 C C . LEU A 1 67 ? -10.386 2.910 1.391 1.00 98.25 67 LEU A C 1
ATOM 536 O O . LEU A 1 67 ? -9.732 3.120 0.369 1.00 98.25 67 LEU A O 1
ATOM 540 N N . ALA A 1 68 ? -10.074 1.926 2.237 1.00 97.94 68 ALA A N 1
ATOM 541 C CA . ALA A 1 68 ? -8.955 1.020 2.012 1.00 97.94 68 ALA A CA 1
ATOM 542 C C . 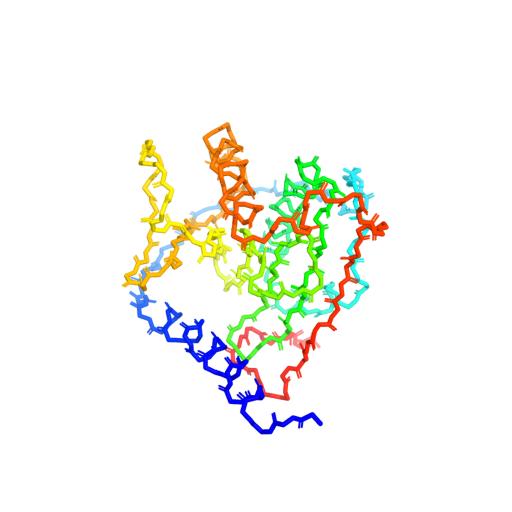ALA A 1 68 ? -9.127 0.212 0.718 1.00 97.94 68 ALA A C 1
ATOM 544 O O . ALA A 1 68 ? -8.178 0.113 -0.058 1.00 97.94 68 ALA A O 1
ATOM 545 N N . LEU A 1 69 ? -10.331 -0.306 0.451 1.00 97.50 69 LEU A N 1
ATOM 546 C CA . LEU A 1 69 ? -10.639 -1.037 -0.781 1.00 97.50 69 LEU A CA 1
ATOM 547 C C . LEU A 1 69 ? -10.565 -0.144 -2.028 1.00 97.50 69 LEU A C 1
ATOM 549 O O . LEU A 1 69 ? -10.013 -0.562 -3.043 1.00 97.50 69 LEU A O 1
ATOM 553 N N . GLN A 1 70 ? -11.044 1.099 -1.954 1.00 97.94 70 GLN A N 1
ATOM 554 C CA . GLN A 1 70 ? -10.945 2.051 -3.065 1.00 97.94 70 GLN A CA 1
ATOM 555 C C . GLN A 1 70 ? -9.489 2.411 -3.385 1.00 97.94 70 GLN A C 1
ATOM 557 O O . GLN A 1 70 ? -9.086 2.395 -4.548 1.00 97.94 70 GLN A O 1
ATOM 562 N N . LEU A 1 71 ? -8.677 2.690 -2.359 1.00 98.44 71 LEU A N 1
ATOM 563 C CA . LEU A 1 71 ? -7.248 2.966 -2.529 1.00 98.44 71 LEU A CA 1
ATOM 564 C C . LEU A 1 71 ? -6.483 1.734 -3.024 1.00 98.44 71 LEU A C 1
ATOM 566 O O . LEU A 1 71 ? -5.577 1.869 -3.844 1.00 98.44 71 LEU A O 1
ATOM 570 N N . ARG A 1 72 ? -6.851 0.539 -2.552 1.00 98.00 72 ARG A N 1
ATOM 571 C CA . ARG A 1 72 ? -6.304 -0.732 -3.036 1.00 98.00 72 ARG A CA 1
ATOM 572 C C . ARG A 1 72 ? -6.572 -0.910 -4.524 1.00 98.00 72 ARG A C 1
ATOM 574 O O . ARG A 1 72 ? -5.619 -1.087 -5.279 1.00 98.00 72 ARG A O 1
ATOM 581 N N . ASN A 1 73 ? -7.839 -0.835 -4.933 1.00 96.75 73 ASN A N 1
ATOM 582 C CA . ASN A 1 73 ? -8.248 -1.002 -6.328 1.00 96.75 73 ASN A CA 1
ATOM 583 C C . ASN A 1 73 ? -7.538 0.015 -7.221 1.00 96.75 73 ASN A C 1
ATOM 585 O O . ASN A 1 73 ? -6.935 -0.363 -8.219 1.00 96.75 73 ASN A O 1
ATOM 589 N N . TYR A 1 74 ? -7.445 1.269 -6.772 1.00 97.88 74 TYR A N 1
ATOM 590 C CA . TYR A 1 74 ? -6.686 2.297 -7.477 1.00 97.88 74 TYR A CA 1
ATOM 591 C C . TYR A 1 74 ? -5.228 1.899 -7.775 1.00 97.88 74 TYR A C 1
ATOM 593 O O . TYR A 1 74 ? -4.725 2.180 -8.861 1.00 97.88 74 TYR A O 1
ATOM 601 N N . ILE A 1 75 ? -4.539 1.240 -6.837 1.00 98.06 75 ILE A N 1
ATOM 602 C CA . ILE A 1 75 ? -3.148 0.809 -7.036 1.00 98.06 75 ILE A CA 1
ATOM 603 C C . ILE A 1 75 ? -3.064 -0.396 -7.978 1.00 98.06 75 ILE A C 1
ATOM 605 O O . ILE A 1 75 ? -2.237 -0.380 -8.889 1.00 98.06 75 ILE A O 1
ATOM 609 N N . VAL A 1 76 ? -3.874 -1.439 -7.760 1.00 96.19 76 VAL A N 1
ATOM 610 C CA . VAL A 1 76 ? -3.777 -2.685 -8.548 1.00 96.19 76 VAL A CA 1
ATOM 611 C C . VAL A 1 76 ? -4.303 -2.518 -9.972 1.00 96.19 76 VAL A C 1
ATOM 613 O O . VAL A 1 76 ? -3.753 -3.128 -10.882 1.00 96.19 76 VAL A O 1
ATOM 616 N N . ASP A 1 77 ? -5.277 -1.635 -10.195 1.00 95.94 77 ASP A N 1
ATOM 617 C CA . ASP A 1 77 ? -5.743 -1.285 -11.540 1.00 95.94 77 ASP A CA 1
ATOM 618 C C . ASP A 1 77 ? -4.688 -0.471 -12.295 1.00 95.94 77 ASP A C 1
ATOM 620 O O . ASP A 1 77 ? -4.490 -0.651 -13.498 1.00 95.94 77 ASP A O 1
ATOM 624 N N . LEU A 1 78 ? -3.974 0.413 -11.587 1.00 96.81 78 LEU A N 1
ATOM 625 C CA . LEU A 1 78 ? -2.915 1.219 -12.185 1.00 96.81 78 LEU A CA 1
ATOM 626 C C . LEU A 1 78 ? -1.654 0.399 -12.472 1.00 96.81 78 LEU A C 1
ATOM 628 O O . LEU A 1 78 ? -1.011 0.611 -13.498 1.00 96.81 78 LEU A O 1
ATOM 632 N N . VAL A 1 79 ? -1.299 -0.537 -11.589 1.00 96.38 79 VAL A N 1
ATOM 633 C CA . VAL A 1 79 ? -0.123 -1.407 -11.725 1.00 96.38 79 VAL A CA 1
ATOM 634 C C . VAL A 1 79 ? -0.553 -2.878 -11.623 1.00 96.38 79 VAL A C 1
ATOM 636 O O . VAL A 1 79 ? -0.308 -3.518 -10.597 1.00 96.38 79 VAL A O 1
ATOM 639 N N . PRO A 1 80 ? -1.128 -3.466 -12.693 1.00 94.06 80 PRO A N 1
ATOM 640 C CA . PRO A 1 80 ? -1.651 -4.835 -12.663 1.00 94.06 80 PRO A CA 1
ATOM 641 C C . PRO A 1 80 ? -0.602 -5.920 -12.405 1.00 94.06 80 PRO A C 1
ATOM 643 O O . PRO A 1 80 ? -0.951 -7.066 -12.174 1.00 94.06 80 PRO A O 1
ATOM 646 N N . GLN A 1 81 ? 0.697 -5.604 -12.457 1.00 93.44 81 GLN A N 1
ATOM 647 C CA . GLN A 1 81 ? 1.770 -6.554 -12.132 1.00 93.44 81 GLN A CA 1
ATOM 648 C C . GLN A 1 81 ? 2.155 -6.542 -10.643 1.00 93.44 81 GLN A C 1
ATOM 650 O O . GLN A 1 81 ? 3.079 -7.252 -10.239 1.00 93.44 81 GLN A O 1
ATOM 655 N N . ALA A 1 82 ? 1.521 -5.698 -9.827 1.00 95.69 82 ALA A N 1
ATOM 656 C CA . ALA A 1 82 ? 1.842 -5.577 -8.416 1.00 95.69 82 ALA A CA 1
ATOM 657 C C . ALA A 1 82 ? 1.253 -6.738 -7.611 1.00 95.69 82 ALA A C 1
ATOM 659 O O . ALA A 1 82 ? 0.057 -6.999 -7.648 1.00 95.69 82 ALA A O 1
ATOM 660 N N . ASN A 1 83 ? 2.096 -7.389 -6.818 1.00 96.88 83 ASN A N 1
ATOM 661 C CA . ASN A 1 83 ? 1.657 -8.222 -5.711 1.00 96.88 83 ASN A CA 1
ATOM 662 C C . ASN A 1 83 ? 1.187 -7.334 -4.562 1.00 96.88 83 ASN A C 1
ATOM 664 O O . ASN A 1 83 ? 1.785 -6.290 -4.292 1.00 96.88 83 ASN A O 1
ATOM 668 N N . GLU A 1 84 ? 0.175 -7.809 -3.854 1.00 97.75 84 GLU A N 1
ATOM 669 C CA . GLU A 1 84 ? -0.333 -7.261 -2.612 1.00 97.75 84 GLU A CA 1
ATOM 670 C C . GLU A 1 84 ? 0.206 -8.100 -1.443 1.00 97.75 84 GLU A C 1
ATOM 672 O O . GLU A 1 84 ? -0.089 -9.285 -1.314 1.00 97.75 84 GLU A O 1
ATOM 677 N N . LEU A 1 85 ? 1.032 -7.495 -0.593 1.00 98.06 85 LEU A N 1
ATOM 678 C CA . LEU A 1 85 ? 1.654 -8.142 0.562 1.00 98.06 85 LEU A CA 1
ATOM 679 C C . LEU A 1 85 ? 0.990 -7.609 1.836 1.00 98.06 85 LEU A C 1
ATOM 681 O O . LEU A 1 85 ? 1.066 -6.413 2.107 1.00 98.06 85 LEU A O 1
ATOM 685 N N . ILE A 1 86 ? 0.332 -8.470 2.608 1.00 98.31 86 ILE A N 1
ATOM 686 C CA . ILE A 1 86 ? -0.574 -8.078 3.695 1.00 98.31 86 ILE A CA 1
ATOM 687 C C . ILE A 1 86 ? 0.006 -8.475 5.049 1.00 98.31 86 ILE A C 1
ATOM 689 O O . ILE A 1 86 ? 0.402 -9.618 5.270 1.00 98.31 86 ILE A O 1
ATOM 693 N N . TRP A 1 87 ? -0.017 -7.542 5.992 1.00 97.00 87 TRP A N 1
ATOM 694 C CA . TRP A 1 87 ? 0.315 -7.776 7.386 1.00 97.00 87 TRP A CA 1
ATOM 695 C C . TRP A 1 87 ? -0.837 -7.352 8.286 1.00 97.00 87 TRP A C 1
ATOM 697 O O . TRP A 1 87 ? -1.211 -6.178 8.328 1.00 97.00 87 TRP A O 1
ATOM 707 N N . ASP A 1 88 ? -1.3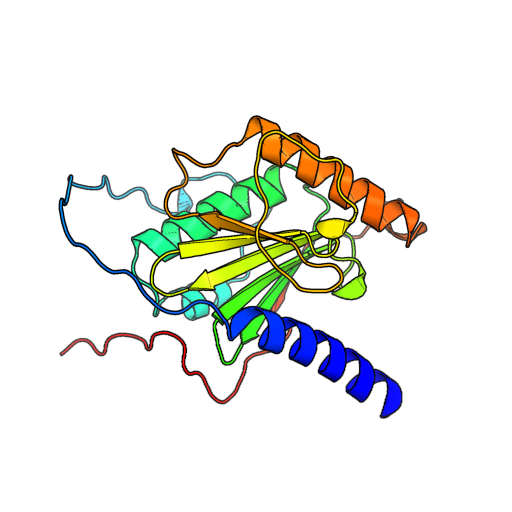26 -8.288 9.091 1.00 94.75 88 ASP A N 1
ATOM 708 C CA . ASP A 1 88 ? -2.163 -7.965 10.240 1.00 94.75 88 ASP A CA 1
ATOM 709 C C . ASP A 1 88 ? -1.263 -7.630 11.445 1.00 94.75 88 ASP A C 1
ATOM 711 O O . ASP A 1 88 ? -1.037 -8.458 12.333 1.00 94.75 88 ASP A O 1
ATOM 715 N N . ASN A 1 89 ? -0.655 -6.437 11.420 1.00 89.62 89 ASN A N 1
ATOM 716 C CA . ASN A 1 89 ? 0.343 -6.021 12.406 1.00 89.62 89 ASN A CA 1
ATOM 717 C C . ASN A 1 89 ? -0.277 -5.559 13.734 1.00 89.62 89 ASN A C 1
ATOM 719 O O . ASN A 1 89 ? -1.469 -5.287 13.858 1.00 89.62 89 ASN A O 1
ATOM 723 N N . TYR A 1 90 ? 0.603 -5.394 14.725 1.00 82.75 90 TYR A N 1
ATOM 724 C CA . TYR A 1 90 ? 0.281 -4.925 16.072 1.00 82.75 90 TYR A CA 1
ATOM 725 C C . TYR A 1 90 ? -0.474 -3.578 16.085 1.00 82.75 90 TYR A C 1
ATOM 727 O O . TYR A 1 90 ? -1.473 -3.445 16.790 1.00 82.75 90 TYR A O 1
ATOM 735 N N . ASN A 1 91 ? -0.039 -2.597 15.281 1.00 85.44 91 ASN A N 1
ATOM 736 C CA . ASN A 1 91 ? -0.581 -1.226 15.302 1.00 85.44 91 ASN A CA 1
ATOM 737 C C . ASN A 1 91 ? -1.607 -0.911 14.204 1.00 85.44 91 ASN A C 1
ATOM 739 O O . ASN A 1 91 ? -2.373 0.036 14.349 1.00 85.44 91 ASN A O 1
ATOM 743 N N . ALA A 1 92 ? -1.586 -1.641 13.090 1.00 91.25 92 ALA A N 1
ATOM 744 C CA . ALA A 1 92 ? -2.411 -1.365 11.917 1.00 91.25 92 ALA A CA 1
ATOM 745 C C . ALA A 1 92 ? -2.410 -2.572 10.975 1.00 91.25 92 ALA A C 1
ATOM 747 O O . ALA A 1 92 ? -1.420 -3.300 10.906 1.00 91.25 92 ALA A O 1
ATOM 748 N N . VAL A 1 93 ? -3.468 -2.742 10.188 1.00 96.19 93 VAL A N 1
ATOM 749 C CA . VAL A 1 93 ? -3.385 -3.556 8.972 1.00 96.19 93 VAL A CA 1
ATOM 750 C C . VAL A 1 93 ? -2.548 -2.785 7.958 1.00 96.19 93 VAL A C 1
ATOM 752 O O . VAL A 1 93 ? -2.822 -1.614 7.686 1.00 96.19 93 VAL A O 1
ATOM 755 N N . ALA A 1 94 ? -1.502 -3.422 7.441 1.00 97.50 94 ALA A N 1
ATOM 756 C CA . ALA A 1 94 ? -0.587 -2.830 6.478 1.00 97.50 94 ALA A CA 1
ATOM 757 C C . ALA A 1 94 ? -0.558 -3.661 5.198 1.00 97.50 94 ALA A C 1
ATOM 759 O O . ALA A 1 94 ? -0.488 -4.887 5.247 1.00 97.50 94 ALA A O 1
ATOM 760 N N . ILE A 1 95 ? -0.574 -2.981 4.060 1.00 98.56 95 ILE A N 1
ATOM 761 C CA . ILE A 1 95 ? -0.558 -3.590 2.735 1.00 98.56 95 ILE A CA 1
ATOM 762 C C . ILE A 1 95 ? 0.574 -2.941 1.952 1.00 98.56 95 ILE A C 1
ATOM 764 O O . ILE A 1 95 ? 0.594 -1.721 1.838 1.00 98.56 95 ILE A O 1
ATOM 768 N N . ALA A 1 96 ? 1.518 -3.710 1.420 1.00 98.50 96 ALA A N 1
ATOM 769 C CA . ALA A 1 96 ? 2.565 -3.197 0.540 1.00 98.50 96 ALA A CA 1
ATOM 770 C C . ALA A 1 96 ? 2.383 -3.732 -0.880 1.00 98.50 96 ALA A C 1
ATOM 772 O O . ALA A 1 96 ? 2.073 -4.906 -1.064 1.00 98.50 96 ALA A O 1
ATOM 773 N N . TYR A 1 97 ? 2.645 -2.885 -1.871 1.00 98.62 97 TYR A N 1
ATOM 774 C CA . TYR A 1 97 ? 2.530 -3.226 -3.285 1.00 98.62 97 TYR A CA 1
ATOM 775 C C . TYR A 1 97 ? 3.913 -3.323 -3.907 1.00 98.62 97 TYR A C 1
ATOM 777 O O . TYR A 1 97 ? 4.725 -2.402 -3.784 1.00 98.62 97 TYR A O 1
ATOM 785 N N . SER A 1 98 ? 4.201 -4.457 -4.541 1.00 97.44 98 SER A N 1
ATOM 786 C CA . SER A 1 98 ? 5.539 -4.796 -5.030 1.00 97.44 98 SER A CA 1
ATOM 787 C C . SER A 1 98 ? 5.476 -5.651 -6.288 1.00 97.44 98 SER A C 1
ATOM 789 O O . SER A 1 98 ? 4.693 -6.591 -6.366 1.00 97.44 98 SER A O 1
ATOM 791 N N . LYS A 1 99 ? 6.371 -5.419 -7.252 1.00 95.69 99 LYS A N 1
ATOM 792 C 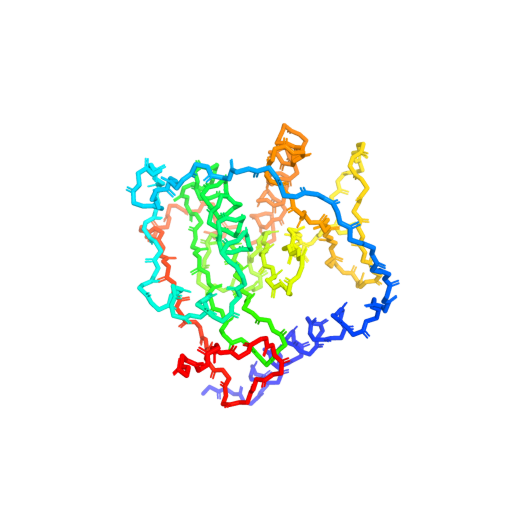CA . LYS A 1 99 ? 6.520 -6.300 -8.430 1.00 95.69 99 LYS A CA 1
ATOM 793 C C . LYS A 1 99 ? 7.234 -7.627 -8.110 1.00 95.69 99 LYS A C 1
ATOM 795 O O . LYS A 1 99 ? 7.529 -8.409 -9.004 1.00 95.69 99 LYS A O 1
ATOM 800 N N . SER A 1 100 ? 7.525 -7.893 -6.835 1.00 95.31 100 SER A N 1
ATOM 801 C CA . SER A 1 100 ? 7.962 -9.200 -6.338 1.00 95.31 100 SER A CA 1
ATOM 802 C C . SER A 1 100 ? 7.298 -9.525 -4.999 1.00 95.31 100 SER A C 1
ATOM 804 O O . SER A 1 100 ? 6.684 -8.668 -4.370 1.00 95.31 100 SER A O 1
ATOM 806 N N . GLU A 1 101 ? 7.500 -10.737 -4.492 1.00 95.25 101 GLU A N 1
ATOM 807 C CA . GLU A 1 101 ? 7.007 -11.151 -3.169 1.00 95.25 101 GLU A CA 1
ATOM 808 C C . GLU A 1 101 ? 7.851 -10.584 -1.999 1.00 95.25 101 GLU A C 1
ATOM 810 O O . GLU A 1 101 ? 7.768 -11.045 -0.861 1.00 95.25 101 GLU A O 1
ATOM 815 N N . LYS A 1 102 ? 8.721 -9.594 -2.257 1.00 94.62 102 LYS A N 1
ATOM 816 C CA . LYS A 1 102 ? 9.650 -9.030 -1.266 1.00 94.62 102 LYS A CA 1
ATOM 817 C C . LYS A 1 102 ? 9.288 -7.587 -0.925 1.00 94.62 102 LYS A C 1
ATOM 819 O O . LYS A 1 102 ? 9.247 -6.718 -1.794 1.00 94.62 102 LYS A O 1
ATOM 824 N N . LEU A 1 103 ? 9.177 -7.299 0.374 1.00 93.62 103 LEU A N 1
ATOM 825 C CA . LEU A 1 103 ? 8.893 -5.954 0.899 1.00 93.62 103 LEU A CA 1
ATOM 826 C C . LEU A 1 103 ? 9.935 -4.898 0.488 1.00 93.62 103 LEU A C 1
ATOM 828 O O . LEU A 1 103 ? 9.597 -3.737 0.287 1.00 93.62 103 LEU A O 1
ATOM 832 N N . LYS A 1 104 ? 11.211 -5.282 0.350 1.00 95.44 104 LYS A N 1
ATOM 833 C CA . LYS A 1 104 ? 12.284 -4.351 -0.054 1.00 95.44 104 LYS A CA 1
ATOM 834 C C . LYS A 1 104 ? 12.092 -3.770 -1.464 1.00 95.44 104 LYS A C 1
ATOM 836 O O . LYS A 1 104 ? 12.707 -2.757 -1.777 1.00 95.44 104 LYS A O 1
ATOM 841 N N . ASP A 1 105 ? 11.301 -4.455 -2.288 1.00 96.69 105 ASP A N 1
ATOM 842 C CA . ASP A 1 105 ? 11.006 -4.108 -3.677 1.00 96.69 105 ASP A CA 1
ATOM 843 C C . ASP A 1 105 ? 9.650 -3.378 -3.797 1.00 96.69 105 ASP A C 1
ATOM 845 O O . ASP A 1 105 ? 9.240 -3.013 -4.897 1.00 96.69 105 ASP A O 1
ATOM 849 N N . ALA A 1 106 ? 8.956 -3.151 -2.672 1.00 98.00 106 ALA A N 1
ATOM 850 C CA . ALA A 1 106 ? 7.679 -2.454 -2.652 1.00 98.00 106 ALA A CA 1
ATOM 851 C C . ALA A 1 106 ? 7.834 -0.970 -3.006 1.00 98.00 106 ALA A C 1
ATOM 853 O O . ALA A 1 106 ? 8.776 -0.306 -2.563 1.00 98.00 106 ALA A O 1
ATOM 854 N N . PHE A 1 107 ? 6.880 -0.455 -3.778 1.00 98.56 107 PHE A N 1
ATOM 855 C CA . PHE A 1 107 ? 6.854 0.931 -4.249 1.00 98.56 107 PHE A CA 1
ATOM 856 C C . PHE A 1 107 ? 5.831 1.779 -3.476 1.00 98.56 107 PHE A C 1
ATOM 858 O O . PHE A 1 107 ? 6.146 2.907 -3.087 1.00 98.56 107 PHE A O 1
ATOM 865 N N . CYS A 1 108 ? 4.667 1.206 -3.157 1.00 98.06 108 CYS A N 1
ATOM 866 C CA . CYS A 1 108 ? 3.602 1.838 -2.377 1.00 98.06 108 CYS A CA 1
ATOM 867 C C . CYS A 1 108 ? 3.171 0.973 -1.188 1.00 98.06 108 CYS A C 1
ATOM 869 O O . CYS A 1 108 ? 3.403 -0.237 -1.163 1.00 98.06 108 CYS A O 1
ATOM 871 N N . HIS A 1 109 ? 2.489 1.589 -0.225 1.00 98.62 109 HIS A N 1
ATOM 872 C CA . HIS A 1 109 ? 1.795 0.888 0.849 1.00 98.62 109 HIS A CA 1
ATOM 873 C C . HIS A 1 109 ? 0.541 1.629 1.318 1.00 98.62 109 HIS A C 1
ATOM 875 O O . HIS A 1 109 ? 0.436 2.846 1.181 1.00 98.62 109 HIS A O 1
ATOM 881 N N . LEU A 1 110 ? -0.375 0.879 1.926 1.00 98.75 110 LEU A N 1
ATOM 882 C CA . LEU A 1 110 ? -1.486 1.380 2.724 1.00 98.75 110 LEU A CA 1
ATOM 883 C C . LEU A 1 110 ? -1.280 0.963 4.181 1.00 98.75 110 LEU A C 1
ATOM 885 O O . LEU A 1 110 ? -0.895 -0.175 4.453 1.00 98.75 110 LEU A O 1
ATOM 889 N N . ALA A 1 111 ? -1.555 1.864 5.118 1.00 97.75 111 ALA A N 1
ATOM 890 C CA . ALA A 1 111 ? -1.662 1.537 6.538 1.00 97.75 111 ALA A CA 1
ATOM 891 C C . ALA A 1 111 ? -2.997 2.055 7.079 1.00 97.75 111 ALA A C 1
ATOM 893 O O . ALA A 1 111 ? -3.275 3.253 7.008 1.00 97.75 111 ALA A O 1
ATOM 894 N N . LEU A 1 112 ? -3.827 1.141 7.581 1.00 97.75 112 LEU A N 1
ATOM 895 C CA . LEU A 1 112 ? -5.181 1.438 8.037 1.00 97.75 112 LEU A CA 1
ATOM 896 C C . LEU A 1 112 ? -5.166 1.845 9.513 1.00 97.75 112 LEU A C 1
ATOM 898 O O . LEU A 1 112 ? -4.774 1.059 10.383 1.00 97.75 112 LEU A O 1
ATOM 902 N N . TYR A 1 113 ? -5.667 3.044 9.796 1.00 95.00 113 TYR A N 1
ATOM 903 C CA . TYR A 1 113 ? -5.886 3.568 11.143 1.00 95.00 113 TYR A CA 1
ATOM 904 C C . TYR A 1 113 ? -7.375 3.800 11.396 1.00 95.00 113 TYR A C 1
ATOM 906 O O . TYR A 1 113 ? -8.194 3.743 10.487 1.00 95.00 113 TYR A O 1
ATOM 914 N N . THR A 1 114 ? -7.735 4.082 12.648 1.00 93.50 114 THR A N 1
ATOM 915 C CA . THR A 1 114 ? -9.133 4.237 13.080 1.00 93.50 114 THR A CA 1
ATOM 916 C C . THR A 1 114 ? -9.909 5.302 12.296 1.00 93.50 114 THR A C 1
ATOM 918 O O . THR A 1 114 ? -11.113 5.167 12.133 1.00 93.50 114 THR A O 1
ATOM 921 N N . HIS A 1 115 ? -9.241 6.356 11.813 1.00 94.75 115 HIS A N 1
ATOM 922 C CA . HIS A 1 115 ? -9.903 7.524 11.206 1.00 94.75 115 HIS A CA 1
ATOM 923 C C . HIS A 1 115 ? -9.339 7.939 9.843 1.00 94.75 115 HIS A C 1
ATOM 925 O O . HIS A 1 115 ? -9.734 8.970 9.307 1.00 94.75 115 HIS A O 1
ATOM 931 N N . HIS A 1 116 ? -8.362 7.205 9.317 1.00 96.94 116 HIS A N 1
ATOM 932 C CA . HIS A 1 116 ? -7.744 7.498 8.028 1.00 96.94 116 HIS A CA 1
ATOM 933 C C . HIS A 1 116 ? -6.963 6.284 7.524 1.00 96.94 116 HIS A C 1
ATOM 935 O O . HIS A 1 116 ? -6.617 5.380 8.289 1.00 96.94 116 HIS A O 1
ATOM 941 N N . VAL A 1 117 ? -6.619 6.307 6.241 1.00 98.44 117 VAL A N 1
ATOM 942 C CA . VAL A 1 117 ? -5.653 5.389 5.638 1.00 98.44 117 VAL A CA 1
ATOM 943 C C . VAL A 1 117 ? -4.445 6.199 5.200 1.00 98.44 117 VAL A C 1
ATOM 945 O O . VAL A 1 117 ? -4.570 7.164 4.448 1.00 98.44 117 VAL A O 1
ATOM 948 N N . ASN A 1 118 ? -3.257 5.811 5.650 1.00 98.31 118 ASN A N 1
ATOM 949 C CA . ASN A 1 118 ? -2.034 6.385 5.107 1.00 98.31 118 ASN A CA 1
ATOM 950 C C . ASN A 1 118 ? -1.735 5.734 3.760 1.00 98.31 118 ASN A C 1
ATOM 952 O O . ASN A 1 118 ? -1.431 4.543 3.715 1.00 98.31 118 ASN A O 1
ATOM 956 N N . PHE A 1 119 ? -1.788 6.524 2.686 1.00 98.69 119 PHE A N 1
ATOM 957 C CA . PHE A 1 119 ? -1.266 6.142 1.378 1.00 98.69 119 PHE A CA 1
ATOM 958 C C . PHE A 1 119 ? 0.195 6.565 1.307 1.00 98.69 119 PHE A C 1
ATOM 960 O O . PHE A 1 119 ? 0.507 7.758 1.320 1.00 98.69 119 PHE A O 1
ATOM 967 N N . GLY A 1 120 ? 1.104 5.599 1.251 1.00 97.81 120 GLY A N 1
ATOM 968 C CA . GLY A 1 120 ? 2.528 5.857 1.354 1.00 97.81 120 GLY A CA 1
ATOM 969 C C . GLY A 1 120 ? 3.358 5.310 0.209 1.00 97.81 120 GLY A C 1
ATOM 970 O O . GLY A 1 120 ? 2.985 4.376 -0.494 1.00 97.81 120 GLY A O 1
ATOM 971 N N . PHE A 1 121 ? 4.545 5.888 0.076 1.00 98.56 121 PHE A N 1
ATOM 972 C CA . PHE A 1 121 ? 5.586 5.484 -0.854 1.00 98.56 121 PHE A CA 1
ATOM 973 C C . PHE A 1 121 ? 6.794 5.004 -0.060 1.00 98.56 121 PHE A C 1
ATOM 975 O O . PHE A 1 121 ? 7.346 5.741 0.767 1.00 98.56 121 PHE A O 1
ATOM 982 N N . ASN A 1 122 ? 7.240 3.773 -0.314 1.00 97.94 122 ASN A N 1
ATOM 983 C CA . ASN A 1 122 ? 8.318 3.143 0.459 1.00 97.94 122 ASN A CA 1
ATOM 984 C C . ASN A 1 122 ? 9.645 3.908 0.329 1.00 97.94 122 ASN A C 1
ATOM 986 O O . ASN A 1 122 ? 10.452 3.930 1.261 1.00 97.94 122 ASN A O 1
ATOM 990 N N . ARG A 1 123 ? 9.836 4.579 -0.814 1.00 97.62 123 ARG A N 1
ATOM 991 C CA . ARG A 1 123 ? 10.948 5.494 -1.104 1.00 97.62 123 ARG A CA 1
ATOM 992 C C . ARG A 1 123 ? 10.465 6.915 -1.409 1.00 97.62 123 ARG A C 1
ATOM 994 O O . ARG A 1 123 ? 11.053 7.605 -2.231 1.00 97.62 123 ARG A O 1
ATOM 1001 N N . GLY A 1 124 ? 9.393 7.360 -0.759 1.00 97.50 124 GLY A N 1
ATOM 1002 C CA . GLY A 1 124 ? 8.772 8.655 -1.044 1.00 97.50 124 GLY A CA 1
ATOM 1003 C C . GLY A 1 124 ? 9.691 9.877 -0.907 1.00 97.50 124 GLY A C 1
ATOM 1004 O O . GLY A 1 124 ? 9.441 10.892 -1.541 1.00 97.50 124 GLY A O 1
ATOM 1005 N N . ALA A 1 125 ? 10.769 9.794 -0.120 1.00 97.12 125 ALA A N 1
ATOM 1006 C CA . ALA A 1 125 ? 11.773 10.857 0.002 1.00 97.12 125 ALA A CA 1
ATOM 1007 C C . ALA A 1 125 ? 12.608 11.073 -1.274 1.00 97.12 125 ALA A C 1
ATOM 1009 O O . ALA A 1 125 ? 13.279 12.094 -1.389 1.00 97.12 125 ALA A O 1
ATOM 1010 N N . GLU A 1 126 ? 12.597 10.103 -2.190 1.00 97.38 126 GLU A N 1
ATOM 1011 C CA . GLU A 1 126 ? 13.331 10.135 -3.458 1.00 97.38 126 GLU A CA 1
ATOM 1012 C C . GLU A 1 126 ? 12.437 10.518 -4.644 1.00 97.38 126 GLU A C 1
ATOM 1014 O O . GLU A 1 126 ? 12.940 10.628 -5.757 1.00 97.38 126 GLU A O 1
ATOM 1019 N N . LEU A 1 127 ? 11.133 10.712 -4.416 1.00 97.50 127 LEU A N 1
ATOM 1020 C CA . LEU A 1 127 ? 10.213 11.176 -5.449 1.00 97.50 127 LEU A CA 1
ATOM 1021 C C . LEU A 1 127 ? 10.468 12.640 -5.790 1.00 97.50 127 LEU A C 1
ATOM 1023 O O . LEU A 1 127 ? 10.810 13.460 -4.928 1.00 97.50 127 LEU A O 1
ATOM 1027 N N . THR A 1 128 ? 10.219 12.977 -7.047 1.00 95.88 128 THR A N 1
ATOM 1028 C CA . THR A 1 128 ? 10.189 14.354 -7.512 1.00 95.88 128 THR A CA 1
ATOM 1029 C C . THR A 1 128 ? 9.105 15.118 -6.754 1.00 95.88 128 THR A C 1
ATOM 1031 O O . THR A 1 128 ? 7.992 14.635 -6.541 1.00 95.88 128 THR A O 1
ATOM 1034 N N . LYS A 1 129 ? 9.425 16.337 -6.308 1.00 89.81 129 LYS A N 1
ATOM 1035 C CA . LYS A 1 129 ? 8.457 17.168 -5.584 1.00 89.81 129 LYS A CA 1
ATOM 1036 C C . LYS A 1 129 ? 7.304 17.551 -6.510 1.00 89.81 129 LYS A C 1
ATOM 1038 O O . LYS A 1 129 ? 7.527 18.118 -7.576 1.00 89.81 129 LYS A O 1
ATOM 1043 N N . THR A 1 130 ? 6.081 17.293 -6.060 1.00 89.94 130 THR A N 1
ATOM 1044 C CA . THR A 1 130 ? 4.845 17.690 -6.742 1.00 89.94 130 THR A CA 1
ATOM 1045 C C . THR A 1 130 ? 4.077 18.710 -5.895 1.00 89.94 130 THR A C 1
ATOM 1047 O O . THR A 1 130 ? 4.556 19.163 -4.853 1.00 89.94 130 THR A O 1
ATOM 1050 N N . LYS A 1 131 ? 2.875 19.094 -6.341 1.00 91.00 131 LYS A N 1
ATOM 1051 C CA . LYS A 1 131 ? 1.955 19.930 -5.551 1.00 91.00 131 LYS A CA 1
ATOM 1052 C C . LYS A 1 131 ? 1.401 19.196 -4.324 1.00 91.00 131 LYS A C 1
ATOM 1054 O O . LYS A 1 131 ? 0.959 19.848 -3.383 1.00 91.00 131 LYS A O 1
ATOM 1059 N N . VAL A 1 132 ? 1.418 17.861 -4.331 1.00 93.50 132 VAL A N 1
ATOM 1060 C CA . VAL A 1 132 ? 0.962 17.045 -3.205 1.00 93.50 132 VAL A CA 1
ATOM 1061 C C . VAL A 1 132 ? 2.060 17.011 -2.151 1.00 93.50 132 VAL A C 1
ATOM 1063 O O . VAL A 1 132 ? 3.169 16.529 -2.387 1.00 93.50 132 VAL A O 1
ATOM 1066 N N . ILE A 1 133 ? 1.742 17.523 -0.966 1.00 93.38 133 ILE A N 1
ATOM 1067 C CA . ILE A 1 133 ? 2.664 17.523 0.166 1.00 93.38 133 ILE A CA 1
ATOM 1068 C C . ILE A 1 133 ? 2.611 16.148 0.821 1.00 93.38 133 ILE A C 1
ATOM 1070 O O . ILE A 1 133 ? 1.577 15.747 1.346 1.00 93.38 133 ILE A O 1
ATOM 1074 N N . LEU A 1 134 ? 3.738 15.436 0.803 1.00 96.19 134 LEU A N 1
ATOM 1075 C CA . LEU A 1 134 ? 3.872 14.190 1.543 1.00 96.19 134 LEU A CA 1
ATOM 1076 C C . LEU A 1 134 ? 4.424 14.439 2.952 1.00 96.19 134 LEU A C 1
ATOM 1078 O O . LEU A 1 134 ? 5.413 15.148 3.147 1.00 96.19 134 LEU A O 1
ATOM 1082 N N . GLU A 1 135 ? 3.826 13.771 3.924 1.00 96.19 135 GLU A N 1
ATOM 1083 C CA . GLU A 1 135 ? 4.227 13.723 5.320 1.00 96.19 135 GLU A CA 1
ATOM 1084 C C . GLU A 1 135 ? 5.248 12.608 5.590 1.00 96.19 135 GLU A C 1
ATOM 1086 O O . GLU A 1 135 ? 5.445 11.675 4.807 1.00 96.19 135 GLU A O 1
ATOM 1091 N N . GLY A 1 136 ? 5.898 12.687 6.751 1.00 92.44 136 GLY A N 1
ATOM 1092 C CA . GLY A 1 136 ? 6.846 11.687 7.235 1.00 92.44 136 GLY A CA 1
ATOM 1093 C C . GLY A 1 136 ? 8.265 12.231 7.381 1.00 92.44 136 GLY A C 1
ATOM 1094 O O . GLY A 1 136 ? 8.840 12.818 6.468 1.00 92.44 136 GLY A O 1
ATOM 1095 N N . LYS A 1 137 ? 8.858 11.989 8.553 1.00 90.44 137 LYS A N 1
ATOM 1096 C CA . LYS A 1 137 ? 10.233 12.404 8.896 1.00 90.44 137 LYS A CA 1
ATOM 1097 C C . LYS A 1 137 ? 11.244 11.254 8.821 1.00 90.44 137 LYS A C 1
ATOM 1099 O O . LYS A 1 137 ? 12.415 11.436 9.134 1.00 90.44 137 LYS A O 1
ATOM 1104 N N . GLY A 1 138 ? 10.793 10.057 8.438 1.00 88.88 138 GLY A N 1
ATOM 1105 C CA . GLY A 1 138 ? 11.657 8.889 8.283 1.00 88.88 138 GLY A CA 1
ATOM 1106 C C . GLY A 1 138 ? 12.681 9.070 7.158 1.00 88.88 138 GLY A C 1
ATOM 1107 O O . GLY A 1 138 ? 12.565 9.966 6.323 1.00 88.88 138 GLY A O 1
ATOM 1108 N N . LYS A 1 139 ? 13.677 8.181 7.091 1.00 95.56 139 LYS A N 1
ATOM 1109 C CA . LYS A 1 139 ? 14.748 8.283 6.085 1.00 95.56 139 LYS A CA 1
ATOM 1110 C C . LYS A 1 139 ? 14.238 8.180 4.641 1.00 95.56 139 LYS A C 1
ATOM 1112 O O . LYS A 1 139 ? 14.738 8.891 3.782 1.00 95.56 139 LYS A O 1
ATOM 1117 N N . LEU A 1 140 ? 13.275 7.293 4.386 1.00 96.19 140 LEU A N 1
ATOM 1118 C CA . LEU A 1 140 ? 12.818 6.960 3.028 1.00 96.19 140 LEU A CA 1
ATOM 1119 C C . LEU A 1 140 ? 11.313 7.145 2.843 1.00 96.19 140 LEU A C 1
ATOM 1121 O O . LEU A 1 140 ? 10.884 7.731 1.856 1.00 96.19 140 LEU A O 1
ATOM 1125 N N . ILE A 1 141 ? 10.514 6.653 3.790 1.00 97.12 141 ILE A N 1
ATOM 1126 C CA . ILE A 1 141 ? 9.058 6.616 3.649 1.00 97.12 141 ILE A CA 1
ATOM 1127 C C . ILE A 1 141 ? 8.462 8.022 3.731 1.00 97.12 141 ILE A C 1
ATOM 1129 O O . ILE A 1 141 ? 8.791 8.797 4.636 1.00 97.12 141 ILE A O 1
ATOM 1133 N N . ARG A 1 142 ? 7.546 8.314 2.807 1.00 97.94 142 ARG A N 1
ATOM 1134 C CA . ARG A 1 142 ? 6.632 9.459 2.861 1.00 97.94 142 ARG A CA 1
ATOM 1135 C C . ARG A 1 142 ? 5.205 8.990 2.585 1.00 97.94 142 ARG A C 1
ATOM 1137 O O . ARG A 1 142 ? 5.037 7.960 1.936 1.00 97.94 142 ARG A O 1
ATOM 1144 N N . HIS A 1 143 ? 4.202 9.706 3.078 1.00 97.88 143 HIS A N 1
ATOM 1145 C CA . HIS A 1 143 ? 2.793 9.342 2.907 1.00 97.88 143 HIS A CA 1
ATOM 1146 C C . HIS A 1 143 ? 1.876 10.560 2.887 1.00 97.88 143 HIS A C 1
ATOM 1148 O O . HIS A 1 143 ? 2.287 11.648 3.264 1.00 97.88 143 HIS A O 1
ATOM 1154 N N . ILE A 1 144 ? 0.630 10.363 2.478 1.00 97.69 144 ILE A N 1
ATOM 1155 C CA . ILE A 1 144 ? -0.477 11.285 2.734 1.00 97.69 144 ILE A CA 1
ATOM 1156 C C . ILE A 1 144 ? -1.513 10.574 3.601 1.00 97.69 144 ILE A C 1
ATOM 1158 O O . ILE A 1 144 ? -1.753 9.375 3.432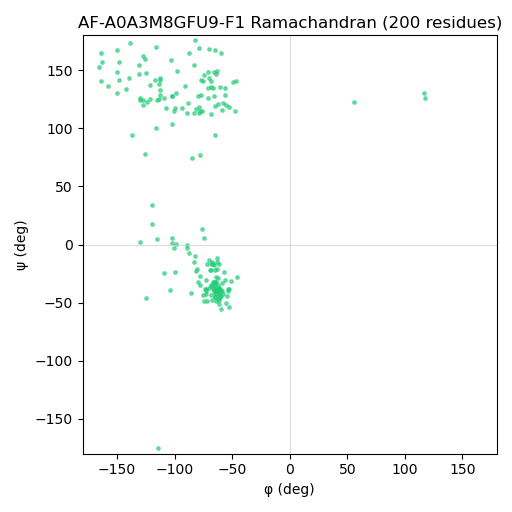 1.00 97.69 144 ILE A O 1
ATOM 1162 N N . SER A 1 145 ? -2.110 11.308 4.535 1.00 97.44 145 SER A N 1
ATOM 1163 C CA . SER A 1 145 ? -3.246 10.824 5.317 1.00 97.44 145 SER A CA 1
ATOM 1164 C C . SER A 1 145 ? -4.522 11.029 4.504 1.00 97.44 145 SER A C 1
ATOM 1166 O O . SER A 1 145 ? -4.903 12.163 4.216 1.00 97.44 145 SER A O 1
ATOM 1168 N N . VAL A 1 146 ? -5.164 9.937 4.093 1.00 98.06 146 VAL A N 1
ATOM 1169 C CA . VAL A 1 146 ? -6.389 9.968 3.288 1.00 98.06 146 VAL A CA 1
ATOM 1170 C C . VAL A 1 146 ? -7.580 9.683 4.193 1.00 98.06 146 VAL A C 1
ATOM 1172 O O . VAL A 1 146 ? -7.585 8.690 4.921 1.00 98.06 146 VAL A O 1
ATOM 1175 N N . LYS A 1 147 ? -8.587 10.556 4.148 1.00 97.00 147 LYS A N 1
ATOM 1176 C CA . LYS A 1 147 ? -9.836 10.417 4.918 1.00 97.00 147 LYS A CA 1
ATOM 1177 C C . LYS A 1 147 ? -11.035 10.072 4.042 1.00 97.00 147 LYS A C 1
ATOM 1179 O O . LYS A 1 147 ? -11.981 9.471 4.529 1.00 97.00 147 LYS A O 1
ATOM 1184 N N . ASP A 1 148 ? -10.972 10.419 2.762 1.00 94.62 148 ASP A N 1
ATOM 1185 C CA . ASP A 1 148 ? -12.006 10.136 1.781 1.00 94.62 148 ASP A CA 1
ATOM 1186 C C . ASP A 1 148 ? -11.382 9.964 0.388 1.00 94.62 148 ASP A C 1
ATOM 1188 O O . ASP A 1 148 ? -10.346 10.549 0.063 1.00 94.62 148 ASP A O 1
ATOM 1192 N N . PHE A 1 149 ? -11.994 9.124 -0.443 1.00 96.56 149 PHE A N 1
ATOM 1193 C CA . PHE A 1 149 ? -11.476 8.818 -1.778 1.00 96.56 149 PHE A CA 1
ATOM 1194 C C . PHE A 1 149 ? -11.872 9.871 -2.826 1.00 96.56 149 PHE A C 1
ATOM 1196 O O . PHE A 1 149 ? -11.320 9.923 -3.931 1.00 96.56 149 PHE A O 1
ATOM 1203 N N . GLN A 1 150 ? -12.851 10.716 -2.510 1.00 94.62 150 GLN A N 1
ATOM 1204 C CA . GLN A 1 150 ? -13.350 11.757 -3.399 1.00 94.62 150 GLN A CA 1
ATOM 1205 C C . GLN A 1 150 ? -12.329 12.895 -3.521 1.00 94.62 150 GLN A C 1
ATOM 1207 O O . GLN A 1 150 ? -12.044 13.326 -4.637 1.00 94.62 150 GLN A O 1
ATOM 1212 N N . SER A 1 151 ? -11.723 13.307 -2.406 1.00 92.38 151 SER A N 1
ATOM 1213 C CA . SER A 1 151 ? -10.665 14.319 -2.325 1.00 92.38 151 SER A CA 1
ATOM 1214 C C . SER A 1 151 ? -9.267 13.779 -2.642 1.00 92.38 151 SER A C 1
ATOM 1216 O O . SER A 1 151 ? -8.328 14.557 -2.813 1.00 92.38 151 SER A O 1
ATOM 1218 N N . PHE A 1 152 ? -9.116 12.454 -2.755 1.00 95.56 152 PHE A N 1
ATOM 1219 C CA . PHE A 1 152 ? -7.850 11.817 -3.104 1.00 95.56 152 PHE A CA 1
ATOM 1220 C C . PHE A 1 152 ? -7.333 12.339 -4.467 1.00 95.56 152 PHE A C 1
ATOM 1222 O O . PHE A 1 152 ? -8.047 12.195 -5.469 1.00 95.56 152 PHE A O 1
ATOM 1229 N N . PRO A 1 153 ? -6.116 12.926 -4.544 1.00 95.31 153 PRO A N 1
ATOM 1230 C CA . PRO A 1 153 ? -5.610 13.585 -5.753 1.00 95.31 153 PRO A CA 1
ATOM 1231 C C . PRO A 1 153 ? -5.115 12.566 -6.789 1.00 95.31 153 PRO A C 1
ATOM 1233 O O . PRO A 1 153 ? -3.922 12.308 -6.930 1.00 95.31 153 PRO A O 1
ATOM 1236 N N . LYS A 1 154 ? -6.061 11.933 -7.492 1.00 95.44 154 LYS A N 1
ATOM 1237 C CA . LYS A 1 154 ? -5.817 10.773 -8.366 1.00 95.44 154 LYS A CA 1
ATOM 1238 C C . LYS A 1 154 ? -4.712 11.041 -9.391 1.00 95.44 154 LYS A C 1
ATOM 1240 O O . LYS A 1 154 ? -3.732 10.303 -9.418 1.00 95.44 154 LYS A O 1
ATOM 1245 N N . GLU A 1 155 ? -4.812 12.110 -10.176 1.00 94.69 155 GLU A N 1
ATOM 1246 C CA . GLU A 1 155 ? -3.867 12.372 -11.272 1.00 94.69 155 GLU A CA 1
ATOM 1247 C C . GLU A 1 155 ? -2.432 12.620 -10.787 1.00 94.69 155 GLU A C 1
ATOM 1249 O O . GLU A 1 155 ? -1.481 12.058 -11.334 1.00 94.69 155 GLU A O 1
ATOM 1254 N N . GLU A 1 156 ? -2.240 13.397 -9.721 1.00 95.31 156 GLU A N 1
ATOM 1255 C CA . GLU A 1 156 ? -0.914 13.594 -9.139 1.00 95.31 156 GLU A CA 1
ATOM 1256 C C . GLU A 1 156 ? -0.354 12.288 -8.566 1.00 95.31 156 GLU A C 1
ATOM 1258 O O . GLU A 1 156 ? 0.799 11.940 -8.833 1.00 95.31 156 GLU A O 1
ATOM 1263 N N . LEU A 1 157 ? -1.172 11.528 -7.831 1.00 96.81 157 LEU A N 1
ATOM 1264 C CA . LEU A 1 157 ? -0.750 10.261 -7.231 1.00 96.81 157 LEU A CA 1
ATOM 1265 C C . LEU A 1 157 ? -0.456 9.203 -8.294 1.00 96.81 157 LEU A C 1
ATOM 1267 O O . LEU A 1 157 ? 0.466 8.417 -8.108 1.00 96.81 157 LEU A O 1
ATOM 1271 N N . LYS A 1 158 ? -1.162 9.212 -9.429 1.00 97.69 158 LYS A N 1
ATOM 1272 C CA . LYS A 1 158 ? -0.886 8.340 -10.578 1.00 97.69 158 LYS A CA 1
ATOM 1273 C C . LYS A 1 158 ? 0.559 8.484 -11.046 1.00 97.69 158 LYS A C 1
ATOM 1275 O O . LYS A 1 158 ? 1.272 7.491 -11.187 1.00 97.69 158 LYS A O 1
ATOM 1280 N N . ASN A 1 159 ? 0.996 9.724 -11.252 1.00 97.69 159 ASN A N 1
ATOM 1281 C CA . ASN A 1 159 ? 2.355 10.023 -11.700 1.00 97.69 159 ASN A CA 1
ATOM 1282 C C . ASN A 1 159 ? 3.389 9.613 -10.645 1.00 97.69 159 ASN A C 1
ATOM 1284 O O . ASN A 1 159 ? 4.400 8.996 -10.974 1.00 97.69 159 ASN A O 1
ATOM 1288 N N . MET A 1 160 ? 3.101 9.881 -9.369 1.00 98.38 160 MET A N 1
ATOM 1289 C CA . MET A 1 160 ? 3.979 9.504 -8.257 1.00 98.38 160 MET A CA 1
ATOM 1290 C C . MET A 1 160 ? 4.087 7.981 -8.078 1.00 98.38 160 MET A C 1
ATOM 1292 O O . MET A 1 160 ? 5.160 7.482 -7.748 1.00 98.38 160 MET A O 1
ATOM 1296 N N . ILE A 1 161 ? 3.010 7.223 -8.323 1.00 98.62 161 ILE A N 1
ATOM 1297 C CA . ILE A 1 161 ? 3.026 5.752 -8.309 1.00 98.62 161 ILE A CA 1
ATOM 1298 C C . ILE A 1 161 ? 3.939 5.223 -9.414 1.00 98.62 161 ILE A C 1
ATOM 1300 O O . ILE A 1 161 ? 4.804 4.396 -9.129 1.00 98.62 161 ILE A O 1
ATOM 1304 N N . TRP A 1 162 ? 3.812 5.718 -10.648 1.00 98.56 162 TRP A N 1
ATOM 1305 C CA . TRP A 1 162 ? 4.691 5.291 -11.741 1.00 98.56 162 TRP A CA 1
ATOM 1306 C C . TRP A 1 162 ? 6.155 5.667 -11.511 1.00 98.56 162 TRP A C 1
ATOM 1308 O O . TRP A 1 162 ? 7.043 4.855 -11.777 1.00 98.56 162 TRP A O 1
ATOM 1318 N N . GLU A 1 163 ? 6.421 6.847 -10.949 1.00 98.62 163 GLU A N 1
ATOM 1319 C CA . GLU A 1 163 ? 7.772 7.222 -10.532 1.00 98.62 163 GLU A CA 1
ATOM 1320 C C . GLU A 1 163 ? 8.306 6.254 -9.466 1.00 98.62 163 GLU A C 1
ATOM 1322 O O . GLU A 1 163 ? 9.420 5.747 -9.603 1.00 98.62 163 GLU A O 1
ATOM 1327 N N . ALA A 1 164 ? 7.499 5.916 -8.453 1.00 98.69 164 ALA A N 1
ATOM 1328 C CA . ALA A 1 164 ? 7.861 4.952 -7.415 1.00 98.69 164 ALA A CA 1
ATOM 1329 C C . ALA A 1 164 ? 8.135 3.543 -7.980 1.00 98.69 164 ALA A C 1
ATOM 1331 O O . ALA A 1 164 ? 9.078 2.881 -7.535 1.00 98.69 164 ALA A O 1
ATOM 1332 N N . VAL A 1 165 ? 7.358 3.098 -8.975 1.00 98.50 165 VAL A N 1
ATOM 1333 C CA . VAL A 1 165 ? 7.593 1.844 -9.711 1.00 98.50 165 VAL A CA 1
ATOM 1334 C C . VAL A 1 165 ? 8.943 1.889 -10.428 1.00 98.50 165 VAL A C 1
ATOM 1336 O O . VAL A 1 165 ? 9.767 0.999 -10.211 1.00 98.50 165 VAL A O 1
ATOM 1339 N N . GLY A 1 166 ? 9.230 2.943 -11.198 1.00 98.31 166 GLY A N 1
ATOM 1340 C CA . GLY A 1 166 ? 10.514 3.088 -11.898 1.00 98.31 166 GLY A CA 1
ATOM 1341 C C . GLY A 1 166 ? 11.706 3.142 -10.935 1.00 98.31 166 GLY A C 1
ATOM 1342 O O . GLY A 1 166 ? 12.755 2.537 -11.163 1.00 98.31 166 GLY A O 1
ATOM 1343 N N . ILE A 1 167 ? 11.520 3.796 -9.791 1.00 98.50 167 ILE A N 1
ATOM 1344 C CA . ILE A 1 167 ? 12.451 3.849 -8.661 1.00 98.50 167 ILE A CA 1
ATOM 1345 C C . ILE A 1 167 ? 12.719 2.455 -8.071 1.00 98.50 167 ILE A C 1
ATOM 1347 O O . ILE A 1 167 ? 13.855 2.176 -7.664 1.00 98.50 167 ILE A O 1
ATOM 1351 N N . ALA A 1 168 ? 11.718 1.574 -7.998 1.00 98.06 168 ALA A N 1
ATOM 1352 C CA . ALA A 1 168 ? 11.883 0.187 -7.561 1.00 98.06 168 ALA A CA 1
ATOM 1353 C C . ALA A 1 168 ? 12.614 -0.655 -8.623 1.00 98.06 168 ALA A C 1
ATOM 1355 O O . ALA A 1 168 ? 13.622 -1.296 -8.317 1.00 98.06 168 ALA A O 1
ATOM 1356 N N . GLU A 1 169 ? 12.183 -0.581 -9.882 1.00 97.56 169 GLU A N 1
ATOM 1357 C CA . GLU A 1 169 ? 12.781 -1.294 -11.021 1.00 97.56 169 GLU A CA 1
ATOM 1358 C C . GLU A 1 169 ? 14.234 -0.890 -11.284 1.00 97.56 169 GLU A C 1
ATOM 1360 O O . GLU A 1 169 ? 15.073 -1.717 -11.641 1.00 97.56 169 GLU A O 1
ATOM 1365 N N . HIS A 1 170 ? 14.579 0.381 -11.071 1.00 97.94 170 HIS A N 1
ATOM 1366 C CA . HIS A 1 170 ? 15.957 0.843 -11.185 1.00 97.94 170 HIS A CA 1
ATOM 1367 C C . HIS A 1 170 ? 16.875 0.132 -10.186 1.00 97.94 170 HIS A C 1
ATOM 1369 O O . HIS A 1 170 ? 17.994 -0.243 -10.534 1.00 97.94 170 HIS A O 1
ATOM 1375 N N . ARG A 1 171 ? 16.398 -0.083 -8.956 1.00 96.94 171 ARG A N 1
ATOM 1376 C CA . ARG A 1 171 ? 17.171 -0.746 -7.896 1.00 96.94 171 ARG A CA 1
ATOM 1377 C C . ARG A 1 171 ? 17.223 -2.253 -8.031 1.00 96.94 171 ARG A C 1
ATOM 1379 O O . ARG A 1 171 ? 18.155 -2.871 -7.520 1.00 96.94 171 ARG A O 1
ATOM 1386 N N . ASN A 1 172 ? 16.210 -2.835 -8.650 1.00 97.19 172 ASN A N 1
ATOM 1387 C CA . ASN A 1 172 ? 16.127 -4.260 -8.865 1.00 97.19 172 ASN A CA 1
ATOM 1388 C C . ASN A 1 172 ? 15.631 -4.520 -10.288 1.00 97.19 172 ASN A C 1
ATOM 1390 O O . ASN A 1 172 ? 14.432 -4.555 -10.557 1.00 97.19 172 ASN A O 1
ATOM 1394 N N . LYS A 1 173 ? 16.585 -4.718 -11.200 1.00 96.19 173 LYS A N 1
ATOM 1395 C CA . LYS A 1 173 ? 16.310 -4.921 -12.626 1.00 96.19 173 LYS A CA 1
ATOM 1396 C C . LYS A 1 173 ? 15.550 -6.214 -12.915 1.00 96.19 173 LYS A C 1
ATOM 1398 O O . LYS A 1 173 ? 14.930 -6.311 -13.968 1.00 96.19 173 LYS A O 1
ATOM 1403 N N . ASP A 1 174 ? 15.526 -7.169 -11.984 1.00 94.88 174 ASP A N 1
ATOM 1404 C CA . ASP A 1 174 ? 14.697 -8.367 -12.130 1.00 94.88 174 ASP A CA 1
ATOM 1405 C C . ASP A 1 174 ? 13.197 -8.038 -12.123 1.00 94.88 174 ASP A C 1
ATOM 1407 O O . ASP A 1 174 ? 12.421 -8.795 -12.696 1.00 94.88 174 ASP A O 1
ATOM 1411 N N . LEU A 1 175 ? 12.785 -6.892 -11.562 1.00 94.25 175 LEU A N 1
ATOM 1412 C CA . LEU A 1 175 ? 11.387 -6.439 -11.564 1.00 94.25 175 LEU A CA 1
ATOM 1413 C C . LEU A 1 175 ? 10.881 -6.016 -12.955 1.00 94.25 175 LEU A C 1
ATOM 1415 O O . LEU A 1 175 ? 9.679 -5.829 -13.132 1.00 94.25 175 LEU A O 1
ATOM 1419 N N . LEU A 1 176 ? 11.775 -5.837 -13.936 1.00 92.75 176 LEU A N 1
ATOM 1420 C CA . LEU A 1 176 ? 11.412 -5.551 -15.331 1.00 92.75 176 LEU A CA 1
ATOM 1421 C C . LEU A 1 176 ? 11.018 -6.816 -16.099 1.00 92.75 176 LEU A C 1
ATOM 1423 O O . LEU A 1 176 ? 10.363 -6.729 -17.136 1.00 92.75 176 LEU A O 1
ATOM 1427 N N . LYS A 1 177 ? 11.435 -7.990 -15.616 1.00 89.44 177 LYS A N 1
ATOM 1428 C CA . LYS A 1 177 ? 11.096 -9.261 -16.249 1.00 89.44 177 LYS A CA 1
ATOM 1429 C C . LYS A 1 177 ? 9.600 -9.531 -16.047 1.00 89.44 177 LYS A C 1
ATOM 1431 O O . LYS A 1 177 ? 9.084 -9.231 -14.968 1.00 89.44 177 LYS A O 1
ATOM 1436 N N . PRO A 1 178 ? 8.904 -10.113 -17.039 1.00 78.75 178 PRO A N 1
ATOM 1437 C CA . PRO A 1 178 ? 7.552 -10.615 -16.835 1.00 78.75 178 PRO A CA 1
ATOM 1438 C C . PRO A 1 178 ? 7.537 -11.562 -15.630 1.00 78.75 178 PRO A C 1
ATOM 1440 O O . PRO A 1 178 ? 8.266 -12.555 -15.600 1.00 78.75 178 PRO A O 1
ATOM 1443 N N . GLY A 1 179 ? 6.771 -11.196 -14.605 1.00 72.31 179 GLY A N 1
ATOM 1444 C CA . GLY A 1 179 ? 6.598 -12.007 -13.408 1.00 72.31 179 GLY A CA 1
ATOM 1445 C C . GLY A 1 179 ? 5.549 -13.096 -13.608 1.00 72.31 179 GLY A C 1
ATOM 1446 O O . GLY A 1 179 ? 4.865 -13.152 -14.631 1.00 72.31 179 GLY A O 1
ATOM 1447 N N . ALA A 1 180 ? 5.388 -13.938 -12.588 1.00 79.38 180 ALA A N 1
ATOM 1448 C CA . ALA A 1 180 ? 4.163 -14.715 -12.443 1.00 79.38 180 ALA A CA 1
ATOM 1449 C C . ALA A 1 180 ? 2.951 -13.773 -12.310 1.00 79.38 180 ALA A C 1
ATOM 1451 O O . ALA A 1 180 ? 3.112 -12.582 -12.028 1.00 79.38 180 ALA A O 1
ATOM 1452 N N . ALA A 1 181 ? 1.745 -14.320 -12.484 1.00 87.81 181 ALA A N 1
ATOM 1453 C CA . ALA A 1 181 ? 0.516 -13.586 -12.203 1.00 87.81 181 ALA A CA 1
ATOM 1454 C C . ALA A 1 181 ? 0.586 -12.935 -10.805 1.00 87.81 181 ALA A C 1
ATOM 1456 O O . ALA A 1 181 ? 1.122 -13.555 -9.875 1.00 87.81 181 ALA A O 1
ATOM 1457 N N . PRO A 1 182 ? 0.097 -11.694 -10.663 1.00 92.88 182 PRO A N 1
ATOM 1458 C CA . PRO A 1 182 ? 0.192 -10.947 -9.419 1.00 92.88 182 PRO A CA 1
ATOM 1459 C C . PRO A 1 182 ? -0.621 -11.657 -8.322 1.00 92.88 182 PRO A C 1
ATOM 1461 O O . PRO A 1 182 ? -1.645 -12.284 -8.598 1.00 92.88 182 PRO A O 1
ATOM 1464 N N . LYS A 1 183 ? -0.162 -11.586 -7.071 1.00 94.75 183 LYS A N 1
ATOM 1465 C CA . LYS A 1 183 ? -0.776 -12.308 -5.943 1.00 94.75 183 LYS A CA 1
ATOM 1466 C C . LYS A 1 183 ? -1.149 -11.376 -4.801 1.00 94.75 183 LYS A C 1
ATOM 1468 O O . LYS A 1 183 ? -0.398 -10.449 -4.511 1.00 94.75 183 LYS A O 1
ATOM 1473 N N . SER A 1 184 ? -2.228 -11.703 -4.092 1.00 97.44 184 SER A N 1
ATOM 1474 C CA . SER A 1 184 ? -2.534 -11.163 -2.763 1.00 97.44 184 SER A CA 1
ATOM 1475 C C . SER A 1 184 ? -2.131 -12.177 -1.690 1.00 97.44 184 SER A C 1
ATOM 1477 O O . SER A 1 184 ? -2.617 -13.307 -1.688 1.00 97.44 184 SER A O 1
ATOM 1479 N N . ILE A 1 185 ? -1.177 -11.815 -0.828 1.00 96.94 185 ILE A N 1
ATOM 1480 C CA . ILE A 1 185 ? -0.462 -12.738 0.065 1.00 96.94 185 ILE A CA 1
ATOM 1481 C C . ILE A 1 185 ? -0.486 -12.205 1.496 1.00 96.94 185 ILE A C 1
ATOM 1483 O O . ILE A 1 185 ? -0.014 -11.101 1.764 1.00 96.94 185 ILE A O 1
ATOM 1487 N N . VAL A 1 186 ? -0.942 -13.024 2.445 1.00 97.75 186 VAL A N 1
ATOM 1488 C CA . VAL A 1 186 ? -0.764 -12.749 3.877 1.00 97.75 186 VAL A CA 1
ATOM 1489 C C . VAL A 1 186 ? 0.659 -13.112 4.287 1.00 97.75 186 VAL A C 1
ATOM 1491 O O . VAL A 1 186 ? 1.054 -14.273 4.279 1.00 97.75 186 VAL A O 1
ATOM 1494 N N . MET A 1 187 ? 1.436 -12.099 4.655 1.00 95.69 187 MET A N 1
ATOM 1495 C CA . MET A 1 187 ? 2.844 -12.231 5.016 1.00 95.69 187 MET A CA 1
ATOM 1496 C C . MET A 1 187 ? 3.034 -12.600 6.484 1.00 95.69 187 MET A C 1
ATOM 1498 O O . MET A 1 187 ? 3.892 -13.417 6.811 1.00 95.69 187 MET A O 1
ATOM 1502 N N . SER A 1 188 ? 2.262 -11.982 7.382 1.00 94.12 188 SER A N 1
ATOM 1503 C CA . SER A 1 188 ? 2.222 -12.375 8.791 1.00 94.12 188 SER A CA 1
ATOM 1504 C C . SER A 1 188 ? 1.000 -11.823 9.513 1.00 94.12 188 SER A C 1
ATOM 1506 O O . SER A 1 188 ? 0.471 -10.767 9.161 1.00 94.12 188 SER A O 1
ATOM 1508 N N . ILE A 1 189 ? 0.639 -12.489 10.605 1.00 94.81 189 ILE A N 1
ATOM 1509 C CA . ILE A 1 189 ? -0.415 -12.076 11.527 1.00 94.81 189 ILE A CA 1
ATOM 1510 C C . ILE A 1 189 ? 0.221 -11.932 12.908 1.00 94.81 189 ILE A C 1
ATOM 1512 O O . ILE A 1 189 ? 0.870 -12.857 13.391 1.00 94.81 189 ILE A O 1
ATOM 1516 N N . SER A 1 190 ? 0.074 -10.769 13.538 1.00 89.75 190 SER A N 1
ATOM 1517 C CA . SER A 1 190 ? 0.574 -10.553 14.894 1.00 89.75 190 SER A CA 1
ATOM 1518 C C . SER A 1 190 ? -0.330 -11.234 15.923 1.00 89.75 190 SER A C 1
ATOM 1520 O O . SER A 1 190 ? -1.554 -11.182 15.810 1.00 89.75 190 SER A O 1
ATOM 1522 N N . GLU A 1 191 ? 0.262 -11.836 16.955 1.00 88.44 191 GLU A N 1
ATOM 1523 C CA . GLU A 1 191 ? -0.487 -12.425 18.075 1.00 88.44 191 GLU A CA 1
ATOM 1524 C C . GLU A 1 191 ? -1.182 -11.354 18.929 1.00 88.44 191 GLU A C 1
ATOM 1526 O O . GLU A 1 191 ? -2.286 -11.564 19.426 1.00 88.44 191 GLU A O 1
ATOM 1531 N N . LYS A 1 192 ? -0.547 -10.185 19.090 1.00 86.75 192 LYS A N 1
ATOM 1532 C CA . LYS A 1 192 ? -1.060 -9.054 19.877 1.00 86.75 192 LYS A CA 1
ATOM 1533 C C . LYS A 1 192 ? -1.397 -7.892 18.955 1.00 86.75 192 LYS A C 1
ATOM 1535 O O . LYS A 1 192 ? -0.680 -7.646 17.990 1.00 86.75 192 LYS A O 1
ATOM 1540 N N . LYS A 1 193 ? -2.469 -7.161 19.262 1.00 84.12 193 LYS A N 1
ATOM 1541 C CA . LYS A 1 193 ? -2.974 -6.037 18.460 1.00 84.12 193 LYS A CA 1
ATOM 1542 C C . LYS A 1 193 ? -3.479 -4.934 19.384 1.00 84.12 193 LYS A C 1
ATOM 1544 O O . LYS A 1 193 ? -4.205 -5.238 20.322 1.00 84.12 193 LYS A O 1
ATOM 1549 N N . ILE A 1 194 ? -3.100 -3.688 19.105 1.00 84.19 194 ILE A N 1
ATOM 1550 C CA . ILE A 1 194 ? -3.636 -2.473 19.752 1.00 84.19 194 ILE A CA 1
ATOM 1551 C C . ILE A 1 194 ? -4.406 -1.570 18.777 1.00 84.19 194 ILE A C 1
ATOM 1553 O O . ILE A 1 194 ? -4.815 -0.467 19.129 1.00 84.19 194 ILE A O 1
ATOM 1557 N N . ARG A 1 195 ? -4.583 -2.033 17.536 1.00 80.81 195 ARG A N 1
ATOM 1558 C CA . ARG A 1 195 ? -5.532 -1.478 16.560 1.00 80.81 195 ARG A CA 1
ATOM 1559 C C . ARG A 1 195 ? -6.981 -1.788 16.988 1.00 80.81 195 ARG A C 1
ATOM 1561 O O . ARG A 1 195 ? -7.157 -2.611 17.887 1.00 80.81 195 ARG A O 1
ATOM 1568 N N . PRO A 1 196 ? -8.012 -1.178 16.363 1.00 81.62 196 PRO A N 1
ATOM 1569 C CA . PRO A 1 196 ? -9.406 -1.435 16.719 1.00 81.62 196 PRO A CA 1
ATOM 1570 C C . PRO A 1 196 ? -9.716 -2.930 16.849 1.00 81.62 196 PRO A C 1
ATOM 1572 O O . PRO A 1 196 ? -9.218 -3.750 16.073 1.00 81.62 196 PRO A O 1
ATOM 1575 N N . HIS A 1 197 ? -10.530 -3.276 17.845 1.00 78.12 197 HIS A N 1
ATOM 1576 C CA . HIS A 1 197 ? -11.018 -4.634 18.060 1.00 78.12 197 HIS A CA 1
ATOM 1577 C C . HIS A 1 197 ? -12.415 -4.781 17.468 1.00 78.12 197 HIS A C 1
ATOM 1579 O O . HIS A 1 197 ? -13.184 -3.819 17.427 1.00 78.12 197 HIS A O 1
ATOM 1585 N N . LYS A 1 198 ? -12.745 -5.992 17.005 1.00 71.00 198 LYS A N 1
ATOM 1586 C CA . LYS A 1 198 ? -14.085 -6.293 16.501 1.00 71.00 198 LYS A CA 1
ATOM 1587 C C . LYS A 1 198 ? -15.084 -5.947 17.606 1.00 71.00 198 LYS A C 1
ATOM 1589 O O . LYS A 1 198 ? -14.978 -6.490 18.704 1.00 71.00 198 LYS A O 1
ATOM 1594 N N . LYS A 1 199 ? -16.009 -5.024 17.328 1.00 65.94 199 LYS A N 1
ATOM 1595 C CA . LYS A 1 199 ? -17.078 -4.674 18.269 1.00 65.94 199 LYS A CA 1
ATOM 1596 C C . LYS A 1 199 ? -17.870 -5.956 18.539 1.00 65.94 199 LYS A C 1
ATOM 1598 O O . LYS A 1 199 ? -18.421 -6.540 17.605 1.00 65.94 199 LYS A O 1
ATOM 1603 N N . THR A 1 200 ? -17.862 -6.436 19.778 1.00 54.03 200 THR A N 1
ATOM 1604 C CA . THR A 1 200 ? -18.736 -7.532 20.201 1.00 54.03 200 THR A CA 1
ATOM 1605 C C . THR A 1 200 ? -20.167 -7.034 20.036 1.00 54.03 200 THR A C 1
ATOM 1607 O O . THR A 1 200 ? -20.514 -5.990 20.588 1.00 54.03 200 THR A O 1
ATOM 1610 N N . GLN A 1 201 ? -20.970 -7.713 19.216 1.00 47.12 201 GLN A N 1
ATOM 1611 C CA . GLN A 1 201 ? -22.403 -7.440 19.172 1.00 47.12 201 GLN A CA 1
ATOM 1612 C C . GLN A 1 201 ? -22.976 -7.906 20.515 1.00 47.12 201 GLN A C 1
ATOM 1614 O O . GLN A 1 201 ? -22.904 -9.097 20.818 1.00 47.12 201 GLN A O 1
ATOM 1619 N N . ASN A 1 202 ? -23.431 -6.953 21.329 1.00 36.34 202 ASN A N 1
ATOM 1620 C CA . ASN A 1 202 ? -24.306 -7.217 22.470 1.00 36.34 202 ASN A CA 1
ATOM 1621 C C . ASN A 1 202 ? -25.749 -7.306 21.983 1.00 36.34 202 ASN A C 1
ATOM 1623 O O . ASN A 1 202 ? -26.097 -6.501 21.087 1.00 36.34 202 ASN A O 1
#

Foldseek 3Di:
DDPVVVVVVVVVVVLVVVQPPPDDDDDDDDDDDDDDPDDLVPDDALDDADPCVCVLCLLEDPLLVVQVSLVVRLLCRLPVLWAWEWESDAEFTKIFTANDNDNLLTQWMWTGARQWIWTKGQQLVPFDDDPDDWDTPRPGMTTDTGRHPVPPPSVVVSVSSVVSNVVSCVVPVVSVDDDPRHYRDYPYYDPHHPGGDNPPDD